Protein AF-A0A920NDI8-F1 (afdb_monomer_lite)

Radius of gyration: 25.04 Å; chains: 1; bounding box: 62×47×68 Å

Foldseek 3Di:
DWAADLVRDTDQKWWFKQAWDAFDDDFWDKAFDDDHRDGDDPVDDSDGIDIGGDDPDPQVVVRLVVLLVRLLVTAIEGIHDCSLLVNLLSPDPCNNVVVDDPCRCVVCSNVSNVRSQPDPRVHNPCPPDDDDDDDDDDDDDDDPVDPCSVVVVVVVVVVPDDDDDDDDDPDDQDDPPPDGDDDDPDDDDDPDDPDDVPDDDDPPDDDDD

pLDDT: mean 70.07, std 23.18, range [29.72, 97.75]

Sequence (209 aa):
MESLATDGTIKPSFGTISAYEPPNGPGVRTDGFGYAGYKINTSFDSLLAKVITHSPSNEFGDAIRKALRALSEFRLEGLSVNIGLLQAILNHSDFAEGRIHTRWLDENLPALADQGNNEPALNAGAIAQKVSPDSGFAGARVDTNDPMALFNYDAEVKATHDTSTDPGSTALNQGPDGTTALVGPIQGTIVSIDVKDGEEVAKNHQSPS

Structure (mmCIF, N/CA/C/O backbone):
data_AF-A0A920NDI8-F1
#
_entry.id   AF-A0A920NDI8-F1
#
loop_
_atom_site.group_PDB
_atom_site.id
_atom_site.type_symbol
_atom_site.label_atom_id
_atom_site.label_alt_id
_atom_site.label_comp_id
_atom_site.label_asym_id
_atom_site.label_entity_id
_atom_site.label_seq_id
_atom_site.pdbx_PDB_ins_code
_atom_site.Cartn_x
_atom_site.Cartn_y
_atom_site.Cartn_z
_atom_site.occupancy
_atom_site.B_iso_or_equiv
_atom_site.auth_seq_id
_atom_site.auth_comp_id
_atom_site.auth_asym_id
_atom_site.auth_atom_id
_atom_site.pdbx_PDB_model_num
ATOM 1 N N . MET A 1 1 ? -8.148 3.843 8.887 1.00 67.50 1 MET A N 1
ATOM 2 C CA . MET A 1 1 ? -7.609 3.331 7.605 1.00 67.50 1 MET A CA 1
ATOM 3 C C . MET A 1 1 ? -8.761 2.766 6.792 1.00 67.50 1 MET A C 1
ATOM 5 O O . MET A 1 1 ? -9.884 2.922 7.241 1.00 67.50 1 MET A O 1
ATOM 9 N N . GLU A 1 2 ? -8.543 2.146 5.638 1.00 69.19 2 GLU A N 1
ATOM 10 C CA . GLU A 1 2 ? -9.618 1.557 4.831 1.00 69.19 2 GLU A CA 1
ATOM 11 C C . GLU A 1 2 ? -9.511 0.035 4.777 1.00 69.19 2 GLU A C 1
ATOM 13 O O . GLU A 1 2 ? -8.439 -0.526 4.547 1.00 69.19 2 GLU A O 1
ATOM 18 N N . SER A 1 3 ? -10.649 -0.614 5.006 1.00 64.00 3 SER A N 1
ATOM 19 C CA . SER A 1 3 ? -10.859 -2.056 4.917 1.00 64.00 3 SER A CA 1
ATOM 20 C C . SER A 1 3 ? -11.934 -2.334 3.876 1.00 64.00 3 SER A C 1
ATOM 22 O O . SER A 1 3 ? -12.857 -1.533 3.733 1.00 64.00 3 SER A O 1
ATOM 24 N N . LEU A 1 4 ? -11.842 -3.455 3.166 1.00 67.88 4 LEU A N 1
ATOM 25 C CA . LEU A 1 4 ? -12.846 -3.846 2.186 1.00 67.88 4 LEU A CA 1
ATOM 26 C C . LEU A 1 4 ? -13.719 -4.975 2.746 1.00 67.88 4 LEU A C 1
ATOM 28 O O . LEU A 1 4 ? -13.225 -6.041 3.108 1.00 67.88 4 LEU A O 1
ATOM 32 N N . ALA A 1 5 ? -15.024 -4.725 2.830 1.00 62.75 5 ALA A N 1
ATOM 33 C CA . ALA A 1 5 ? -16.004 -5.733 3.208 1.00 62.75 5 ALA A CA 1
ATOM 34 C C . ALA A 1 5 ? -16.304 -6.684 2.035 1.00 62.75 5 ALA A C 1
ATOM 36 O O . ALA A 1 5 ? -16.121 -6.335 0.873 1.00 62.75 5 ALA A O 1
ATOM 37 N N . THR A 1 6 ? -16.820 -7.879 2.334 1.00 57.38 6 THR A N 1
ATOM 38 C CA . THR A 1 6 ? -17.143 -8.937 1.349 1.00 57.38 6 THR A CA 1
ATOM 39 C C . THR A 1 6 ? -18.191 -8.520 0.303 1.00 57.38 6 THR A C 1
ATOM 41 O O . THR A 1 6 ? -18.350 -9.182 -0.714 1.00 57.38 6 THR A O 1
ATOM 44 N N . ASP A 1 7 ? -18.904 -7.417 0.537 1.00 61.12 7 ASP A N 1
ATOM 45 C CA . ASP A 1 7 ? -19.847 -6.789 -0.398 1.00 61.12 7 ASP A CA 1
ATOM 46 C C . ASP A 1 7 ? -19.184 -5.759 -1.347 1.00 61.12 7 ASP A C 1
ATOM 48 O O . ASP A 1 7 ? -19.871 -5.128 -2.148 1.00 61.12 7 ASP A O 1
ATOM 52 N N . GLY A 1 8 ? -17.860 -5.576 -1.265 1.00 59.28 8 GLY A N 1
ATOM 53 C CA . GLY A 1 8 ? -17.097 -4.563 -2.003 1.00 59.28 8 GLY A CA 1
ATOM 54 C C . GLY A 1 8 ? -17.057 -3.182 -1.333 1.00 59.28 8 GLY A C 1
ATOM 55 O O . GLY A 1 8 ? -16.362 -2.290 -1.818 1.00 59.28 8 GLY A O 1
ATOM 56 N N . THR A 1 9 ? -17.756 -2.972 -0.214 1.00 70.94 9 THR A N 1
ATOM 57 C CA . THR A 1 9 ? -17.798 -1.666 0.461 1.00 70.94 9 THR A CA 1
ATOM 58 C C . THR A 1 9 ? -16.480 -1.366 1.166 1.00 70.94 9 THR A C 1
ATOM 60 O O . THR A 1 9 ? -16.048 -2.113 2.048 1.00 70.94 9 THR A O 1
ATOM 63 N N . ILE A 1 10 ? -15.885 -0.217 0.852 1.00 68.62 10 ILE A N 1
ATOM 64 C CA . ILE A 1 10 ? -14.737 0.326 1.581 1.00 68.62 10 ILE A CA 1
ATOM 65 C C . ILE A 1 10 ? -15.232 0.980 2.882 1.00 68.62 10 ILE A C 1
ATOM 67 O O . ILE A 1 10 ? -16.113 1.840 2.856 1.00 68.62 10 ILE A O 1
ATOM 71 N N . LYS A 1 11 ? -14.684 0.570 4.032 1.00 66.69 11 LYS A N 1
ATOM 72 C CA . LYS A 1 11 ? -15.095 1.024 5.373 1.00 66.69 11 LYS A CA 1
ATOM 73 C C . LYS A 1 11 ? -13.907 1.575 6.172 1.00 66.69 11 LYS A C 1
ATOM 75 O 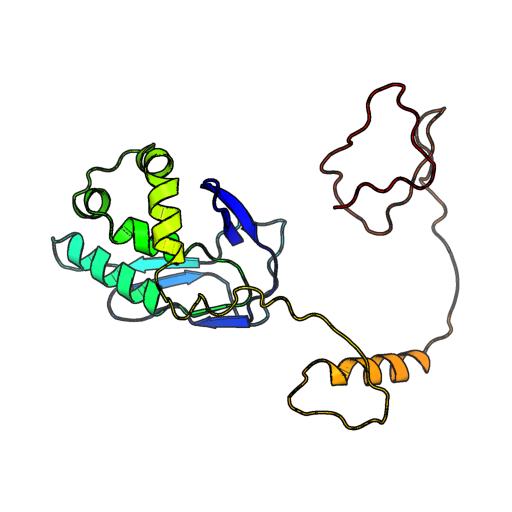O . LYS A 1 11 ? -12.839 0.954 6.165 1.00 66.69 11 LYS A O 1
ATOM 80 N N . PRO A 1 12 ? -14.075 2.692 6.909 1.00 62.91 12 PRO A N 1
ATOM 81 C CA . PRO A 1 12 ? -13.033 3.207 7.783 1.00 62.91 12 PRO A CA 1
ATOM 82 C C . PRO A 1 12 ? -12.788 2.268 8.976 1.00 62.91 12 PRO A C 1
ATOM 84 O O . PRO A 1 12 ? -13.675 2.029 9.792 1.00 62.91 12 PRO A O 1
ATOM 87 N N . SER A 1 13 ? -11.566 1.746 9.089 1.00 66.00 13 SER A N 1
ATOM 88 C CA . SER A 1 13 ? -11.075 0.969 10.229 1.00 66.00 13 SER A CA 1
ATOM 89 C C . SER A 1 13 ? -10.443 1.873 11.295 1.00 66.00 13 SER A C 1
ATOM 91 O O . SER A 1 13 ? -9.664 2.786 10.989 1.00 66.00 13 SER A O 1
ATOM 93 N N . PHE A 1 14 ? -10.750 1.588 12.560 1.00 71.00 14 PHE A N 1
ATOM 94 C CA . PHE A 1 14 ? -10.217 2.275 13.739 1.00 71.00 14 PHE A CA 1
ATOM 95 C C . PHE A 1 14 ? -9.354 1.323 14.570 1.00 71.00 14 PHE A C 1
ATOM 97 O O . PHE A 1 14 ? -9.544 0.110 14.522 1.00 71.00 14 PHE A O 1
ATOM 104 N N . GLY A 1 15 ? -8.424 1.872 15.351 1.00 83.00 15 GLY A N 1
ATOM 105 C CA . GLY A 1 15 ? -7.568 1.090 16.241 1.00 83.00 15 GLY A CA 1
ATOM 106 C C . GLY A 1 15 ? -6.220 1.754 16.505 1.00 83.00 15 GLY A C 1
ATOM 107 O O . GLY A 1 15 ? -6.032 2.949 16.248 1.00 83.00 15 GLY A O 1
ATOM 108 N N . THR A 1 16 ? -5.284 0.950 16.999 1.00 88.75 16 THR A N 1
ATOM 109 C CA . THR A 1 16 ? -3.910 1.348 17.311 1.00 88.75 16 THR A CA 1
ATOM 110 C C . THR A 1 16 ? -2.960 0.444 16.544 1.00 88.75 16 THR A C 1
ATOM 112 O O . THR A 1 16 ? -3.097 -0.774 16.597 1.00 88.75 16 THR A O 1
ATOM 115 N N . ILE A 1 17 ? -1.986 1.032 15.855 1.00 92.31 17 ILE A N 1
ATOM 116 C CA . ILE A 1 17 ? -0.966 0.278 15.124 1.00 92.31 17 ILE A CA 1
ATOM 117 C C . ILE A 1 17 ? -0.103 -0.501 16.126 1.00 92.31 17 ILE A C 1
ATOM 119 O O . ILE A 1 17 ? 0.523 0.116 16.988 1.00 92.31 17 ILE A O 1
ATOM 123 N N . SER A 1 18 ? -0.041 -1.831 16.026 1.00 92.62 18 SER A N 1
ATOM 124 C CA . SER A 1 18 ? 0.817 -2.660 16.894 1.00 92.62 18 SER A CA 1
ATOM 125 C C . SER A 1 18 ? 2.221 -2.854 16.319 1.00 92.62 18 SER A C 1
ATOM 127 O O . SER A 1 18 ? 3.188 -2.885 17.076 1.00 92.62 18 SER A O 1
ATOM 129 N N . ALA A 1 19 ? 2.348 -2.904 14.990 1.00 93.25 19 ALA A N 1
ATOM 130 C CA . ALA A 1 19 ? 3.621 -2.933 14.273 1.00 93.25 19 ALA A CA 1
ATOM 131 C C . ALA A 1 19 ? 3.560 -2.039 13.027 1.00 93.25 19 ALA A C 1
ATOM 133 O O . ALA A 1 19 ? 2.542 -2.004 12.335 1.00 93.25 19 ALA A O 1
ATOM 134 N N . TYR A 1 20 ? 4.654 -1.325 12.753 1.00 94.81 20 TYR A N 1
ATOM 135 C CA . TYR A 1 20 ? 4.840 -0.498 11.560 1.00 94.81 20 TYR A CA 1
ATOM 136 C C . TYR A 1 20 ? 6.288 -0.631 11.089 1.00 94.81 20 TYR A C 1
ATOM 138 O O . TYR A 1 20 ? 7.183 0.036 11.611 1.00 94.81 20 TYR A O 1
ATOM 146 N N . GLU A 1 21 ? 6.524 -1.505 10.118 1.00 95.88 21 GLU A N 1
ATOM 147 C CA . GLU A 1 21 ? 7.847 -1.722 9.529 1.00 95.88 21 GLU A CA 1
ATOM 148 C C . GLU A 1 21 ? 7.724 -1.473 8.019 1.00 95.88 21 GLU A C 1
ATOM 150 O O . GLU A 1 21 ? 7.306 -2.360 7.270 1.00 95.88 21 GLU A O 1
ATOM 155 N N . PRO A 1 22 ? 7.986 -0.235 7.556 1.00 96.19 22 PRO A N 1
ATOM 156 C CA . PRO A 1 22 ? 7.811 0.121 6.157 1.00 96.19 22 PRO A CA 1
ATOM 157 C C . PRO A 1 22 ? 8.870 -0.570 5.284 1.00 96.19 22 PRO A C 1
ATOM 159 O O . PRO A 1 22 ? 10.013 -0.750 5.720 1.00 96.19 22 PRO A O 1
ATOM 162 N N . PRO A 1 23 ? 8.546 -0.902 4.024 1.00 96.44 23 PRO A N 1
ATOM 163 C CA . PRO A 1 23 ? 9.488 -1.539 3.124 1.00 96.44 23 PRO A CA 1
ATOM 164 C C . PRO A 1 23 ? 10.565 -0.551 2.681 1.00 96.44 23 PRO A C 1
ATOM 166 O O . PRO A 1 23 ? 10.329 0.656 2.544 1.00 96.44 23 PRO A O 1
ATOM 169 N N . ASN A 1 24 ? 11.761 -1.084 2.444 1.00 92.75 24 ASN A N 1
ATOM 170 C CA . ASN A 1 24 ? 12.971 -0.327 2.148 1.00 92.75 24 ASN A CA 1
ATOM 171 C C . ASN A 1 24 ? 13.817 -1.064 1.102 1.00 92.75 24 ASN A C 1
ATOM 173 O O . ASN A 1 24 ? 13.809 -2.289 1.037 1.00 92.75 24 ASN A O 1
ATOM 177 N N . GLY A 1 25 ? 14.599 -0.330 0.306 1.00 93.06 25 GLY A N 1
ATOM 178 C CA . GLY A 1 25 ? 15.570 -0.927 -0.614 1.00 93.06 25 GLY A CA 1
ATOM 179 C C . GLY A 1 25 ? 15.729 -0.183 -1.944 1.00 93.06 25 GLY A C 1
ATOM 180 O O . GLY A 1 25 ? 15.137 0.879 -2.147 1.00 93.06 25 GLY A O 1
ATOM 181 N N . PRO A 1 26 ? 16.542 -0.715 -2.878 1.00 95.06 26 PRO A N 1
ATOM 182 C CA . PRO A 1 26 ? 16.884 -0.033 -4.127 1.00 95.06 26 PRO A CA 1
ATOM 183 C C . PRO A 1 26 ? 15.669 0.289 -5.015 1.00 95.06 26 PRO A C 1
ATOM 185 O O . PRO A 1 26 ? 15.102 -0.576 -5.689 1.00 95.06 26 PRO A O 1
ATOM 188 N N . GLY A 1 27 ? 15.299 1.569 -5.070 1.00 95.06 27 GLY A N 1
ATOM 189 C CA . GLY A 1 27 ? 14.134 2.042 -5.824 1.00 95.06 27 GLY A CA 1
ATOM 190 C C . GLY A 1 27 ? 12.793 1.757 -5.142 1.00 95.06 27 GLY A C 1
ATOM 191 O O . GLY A 1 27 ? 11.793 1.638 -5.845 1.00 95.06 27 GLY A O 1
ATOM 192 N N . VAL A 1 28 ? 12.774 1.637 -3.812 1.00 97.75 28 VAL A N 1
ATOM 193 C CA . VAL A 1 28 ? 11.569 1.679 -2.971 1.00 97.75 28 VAL A CA 1
ATOM 194 C C . VAL A 1 28 ? 11.671 2.908 -2.066 1.00 97.75 28 VAL A C 1
ATOM 196 O O . VAL A 1 28 ? 12.719 3.148 -1.467 1.00 97.75 28 VAL A O 1
ATOM 199 N N . ARG A 1 29 ? 10.597 3.693 -1.972 1.00 97.56 29 ARG A N 1
ATOM 200 C CA . ARG A 1 29 ? 10.443 4.802 -1.023 1.00 97.56 29 ARG A CA 1
ATOM 201 C C . ARG A 1 29 ? 9.084 4.679 -0.345 1.00 97.56 29 ARG A C 1
ATOM 203 O O . ARG A 1 29 ? 8.094 4.431 -1.028 1.00 97.56 29 ARG A O 1
ATOM 210 N N . THR A 1 30 ? 9.036 4.895 0.963 1.00 97.25 30 THR A N 1
ATOM 211 C CA . THR A 1 30 ? 7.784 4.874 1.725 1.00 97.25 30 THR A CA 1
ATOM 212 C C . THR A 1 30 ? 7.578 6.221 2.407 1.00 97.25 30 THR A C 1
ATOM 214 O O . THR A 1 30 ? 8.321 6.569 3.320 1.00 97.25 30 THR A O 1
ATOM 217 N N . ASP A 1 31 ? 6.567 6.970 1.963 1.00 96.00 31 ASP A N 1
ATOM 218 C CA . ASP A 1 31 ? 6.196 8.271 2.527 1.00 96.00 31 ASP A CA 1
ATOM 219 C C . ASP A 1 31 ? 4.966 8.070 3.437 1.00 96.00 31 ASP A C 1
ATOM 221 O O . ASP A 1 31 ? 3.850 7.909 2.942 1.00 96.00 31 ASP A O 1
ATOM 225 N N . GLY A 1 32 ? 5.140 8.037 4.761 1.00 91.81 32 GLY A N 1
ATOM 226 C CA . GLY A 1 32 ? 4.053 7.770 5.717 1.00 91.81 32 GLY A CA 1
ATOM 227 C C . GLY A 1 32 ? 4.358 8.254 7.135 1.00 91.81 32 GLY A C 1
ATOM 228 O O . GLY A 1 32 ? 5.484 8.657 7.420 1.00 91.81 32 GLY A O 1
ATOM 229 N N . PHE A 1 33 ? 3.352 8.227 8.013 1.00 89.44 33 PHE A N 1
ATOM 230 C CA . PHE A 1 33 ? 3.435 8.776 9.382 1.00 89.44 33 PHE A CA 1
ATOM 231 C C . PHE A 1 33 ? 3.117 7.766 10.498 1.00 89.44 33 PHE A C 1
ATOM 233 O O . PHE A 1 33 ? 3.081 8.140 11.670 1.00 89.44 33 PHE A O 1
ATOM 240 N N . GLY A 1 34 ? 2.864 6.500 10.155 1.00 89.50 34 GLY A N 1
ATOM 241 C CA . GLY A 1 34 ? 2.584 5.459 11.141 1.00 89.50 34 GLY A CA 1
ATOM 242 C C . GLY A 1 34 ? 3.793 5.111 12.014 1.00 89.50 34 GLY A C 1
ATOM 243 O O . GLY A 1 34 ? 4.943 5.243 11.603 1.00 89.50 34 GLY A O 1
ATOM 244 N N . TYR A 1 35 ? 3.511 4.649 13.230 1.00 92.25 35 TYR A N 1
ATOM 245 C CA . TYR A 1 35 ? 4.474 4.058 14.159 1.00 92.25 35 TYR A CA 1
ATOM 246 C C . TYR A 1 35 ? 3.734 3.148 15.150 1.00 92.25 35 TYR A C 1
ATOM 248 O O . TYR A 1 35 ? 2.527 3.299 15.350 1.00 92.25 35 TYR A O 1
ATOM 256 N N . ALA A 1 36 ? 4.431 2.197 15.776 1.00 92.88 36 ALA A N 1
ATOM 257 C CA . ALA A 1 36 ? 3.827 1.330 16.790 1.00 92.88 36 ALA A CA 1
ATOM 258 C C . ALA A 1 36 ? 3.325 2.157 17.993 1.00 92.88 36 ALA A C 1
ATOM 260 O O . ALA A 1 36 ? 4.038 3.017 18.509 1.00 92.88 36 ALA A O 1
ATOM 261 N N . GLY A 1 37 ? 2.084 1.923 18.418 1.00 91.38 37 GLY A N 1
ATOM 262 C CA . GLY A 1 37 ? 1.371 2.739 19.403 1.00 91.38 37 GLY A CA 1
ATOM 263 C C . GLY A 1 37 ? 0.609 3.938 18.819 1.00 91.38 37 GLY A C 1
ATOM 264 O O . GLY A 1 37 ? -0.109 4.608 19.562 1.00 91.38 37 GLY A O 1
ATOM 265 N N . TYR A 1 38 ? 0.701 4.219 17.512 1.00 90.44 38 TYR A N 1
ATOM 266 C CA . TYR A 1 38 ? -0.091 5.285 16.891 1.00 90.44 38 TYR A CA 1
ATOM 267 C C . TYR A 1 38 ? -1.579 4.915 16.854 1.00 90.44 38 TYR A C 1
ATOM 269 O O . TYR A 1 38 ? -1.979 3.935 16.219 1.00 90.44 38 TYR A O 1
ATOM 277 N N . LYS A 1 39 ? -2.409 5.722 17.521 1.00 89.31 39 LYS A N 1
ATOM 278 C CA . LYS A 1 39 ? -3.869 5.597 17.510 1.00 89.31 39 LYS A CA 1
ATOM 279 C C . LYS A 1 39 ? -4.447 6.386 16.336 1.00 89.31 39 LYS A C 1
ATOM 281 O O . LYS A 1 39 ? -4.278 7.603 16.270 1.00 89.31 39 LYS A O 1
ATOM 286 N N . ILE A 1 40 ? -5.158 5.702 15.441 1.00 84.94 40 ILE A N 1
ATOM 287 C CA . ILE A 1 40 ? -5.821 6.333 14.293 1.00 84.94 40 ILE A CA 1
ATOM 288 C C . ILE A 1 40 ? -6.907 7.293 14.796 1.00 84.94 40 ILE A C 1
ATOM 290 O O . ILE A 1 40 ? -7.768 6.909 15.589 1.00 84.94 40 ILE A O 1
ATOM 294 N N . ASN A 1 41 ? -6.877 8.535 14.314 1.00 80.38 41 ASN A N 1
ATOM 295 C CA . ASN A 1 41 ? -7.889 9.550 14.592 1.00 80.38 41 ASN A CA 1
ATOM 296 C C . ASN A 1 41 ? -8.901 9.607 13.433 1.00 80.38 41 ASN A C 1
ATOM 298 O O . ASN A 1 41 ? -8.515 9.627 12.268 1.00 80.38 41 ASN A O 1
ATOM 302 N N . THR A 1 42 ? -10.191 9.635 13.765 1.00 76.88 42 THR A N 1
ATOM 303 C CA . THR A 1 42 ? -11.317 9.611 12.819 1.00 76.88 42 THR A CA 1
ATOM 304 C C . THR A 1 42 ? -11.530 10.929 12.071 1.00 76.88 42 THR A C 1
ATOM 306 O O . THR A 1 42 ? -12.278 10.958 11.101 1.00 76.88 42 THR A O 1
ATOM 309 N N . SER A 1 43 ? -10.909 12.022 12.525 1.00 80.12 43 SER A N 1
ATOM 310 C CA . SER A 1 43 ? -11.036 13.363 11.934 1.00 80.12 43 SER A CA 1
ATOM 311 C C . SER A 1 43 ? -10.106 13.619 10.741 1.00 80.12 43 SER A C 1
ATOM 313 O O . SER A 1 43 ? -10.115 14.723 10.198 1.00 80.12 43 SER A O 1
ATOM 315 N N . PHE A 1 44 ? -9.276 12.645 10.359 1.00 79.94 44 PHE A N 1
ATOM 316 C CA . PHE A 1 44 ? -8.315 12.757 9.261 1.00 79.94 44 PHE A CA 1
ATOM 317 C C . PHE A 1 44 ? -8.553 11.683 8.194 1.00 79.94 44 PHE A C 1
ATOM 319 O O . PHE A 1 44 ? -9.299 10.729 8.402 1.00 79.94 44 PHE A O 1
ATOM 326 N N . ASP A 1 45 ? -7.893 11.866 7.050 1.00 80.75 45 ASP A N 1
ATOM 327 C CA . ASP A 1 45 ? -7.871 10.919 5.937 1.00 80.75 45 ASP A CA 1
ATOM 328 C C . ASP A 1 45 ? -7.420 9.513 6.385 1.00 80.75 45 ASP A C 1
ATOM 330 O O . ASP A 1 45 ? -6.627 9.344 7.318 1.00 80.75 45 ASP A O 1
ATOM 334 N N . SER A 1 46 ? -7.938 8.490 5.710 1.00 84.44 46 SER A N 1
ATOM 335 C CA . SER A 1 46 ? -7.684 7.078 5.994 1.00 84.44 46 SER A CA 1
ATOM 336 C C . SER A 1 46 ? -6.268 6.632 5.600 1.00 84.44 46 SER A C 1
ATOM 338 O O . SER A 1 46 ? -5.786 5.606 6.102 1.00 84.44 46 SER A O 1
ATOM 340 N N . LEU A 1 47 ? -5.614 7.399 4.720 1.00 90.25 47 LEU A N 1
ATOM 341 C CA . LEU A 1 47 ? -4.295 7.151 4.150 1.00 90.25 47 LEU A CA 1
ATOM 342 C C . LEU A 1 47 ? -3.175 7.206 5.201 1.00 90.25 47 LEU A C 1
ATOM 344 O O . LEU A 1 47 ? -2.828 8.271 5.700 1.00 90.25 47 LEU A O 1
ATOM 348 N N . LEU A 1 48 ? -2.536 6.063 5.467 1.00 90.88 48 LEU A N 1
ATOM 349 C CA . LEU A 1 48 ? -1.431 5.957 6.431 1.00 90.88 48 LEU A CA 1
ATOM 350 C C . LEU A 1 48 ? -0.034 6.169 5.812 1.00 90.88 48 LEU A C 1
ATOM 352 O O . LEU A 1 48 ? 0.855 6.758 6.435 1.00 90.88 48 LEU A O 1
ATOM 356 N N . ALA A 1 49 ? 0.181 5.634 4.608 1.00 94.06 49 ALA A N 1
ATOM 357 C CA . ALA A 1 49 ? 1.477 5.613 3.936 1.00 94.06 49 ALA A CA 1
ATOM 358 C C . ALA A 1 49 ? 1.327 5.461 2.416 1.00 94.06 49 ALA A C 1
ATOM 360 O O . ALA A 1 49 ? 0.370 4.862 1.928 1.00 94.06 49 ALA A O 1
ATOM 361 N N . LYS A 1 50 ? 2.314 5.962 1.670 1.00 96.69 50 LYS A N 1
ATOM 362 C CA . LYS A 1 50 ? 2.469 5.786 0.223 1.00 96.69 50 LYS A CA 1
ATOM 363 C C . LYS A 1 50 ? 3.727 4.962 -0.036 1.00 96.69 50 LYS A C 1
ATOM 365 O O . LYS A 1 50 ? 4.831 5.459 0.182 1.00 96.69 50 LYS A O 1
ATOM 370 N N . VAL A 1 51 ? 3.572 3.728 -0.514 1.00 97.44 51 VAL A N 1
ATOM 371 C CA . VAL A 1 51 ? 4.695 2.909 -0.998 1.00 97.44 51 VAL A CA 1
ATOM 372 C C . VAL A 1 51 ? 4.894 3.203 -2.481 1.00 97.44 51 VAL A C 1
ATOM 374 O O . VAL A 1 51 ? 3.993 3.006 -3.293 1.00 97.44 51 VAL A O 1
ATOM 377 N N . ILE A 1 52 ? 6.069 3.713 -2.832 1.00 97.56 52 ILE A N 1
ATOM 378 C CA . ILE A 1 52 ? 6.401 4.211 -4.166 1.00 97.56 52 ILE A CA 1
ATOM 379 C C . ILE A 1 52 ? 7.608 3.428 -4.663 1.00 97.56 52 ILE A C 1
ATOM 381 O O . ILE A 1 52 ? 8.654 3.400 -4.013 1.00 97.56 52 ILE A O 1
ATOM 385 N N . THR A 1 53 ? 7.478 2.795 -5.827 1.00 97.56 53 THR A N 1
ATOM 386 C CA . THR A 1 53 ? 8.563 2.010 -6.422 1.00 97.56 53 THR A CA 1
ATOM 387 C C . THR A 1 53 ? 8.965 2.542 -7.790 1.00 97.56 53 THR A C 1
ATOM 389 O O . THR A 1 53 ? 8.184 3.172 -8.499 1.00 97.56 53 THR A O 1
ATOM 392 N N . HIS A 1 54 ? 10.230 2.322 -8.137 1.00 96.62 54 HIS A N 1
ATOM 393 C CA . HIS A 1 54 ? 10.848 2.765 -9.378 1.00 96.62 54 HIS A CA 1
ATOM 394 C C . HIS A 1 54 ? 11.766 1.666 -9.920 1.00 96.62 54 HIS A C 1
ATOM 396 O O . HIS A 1 54 ? 12.576 1.087 -9.182 1.00 96.62 54 HIS A O 1
ATOM 402 N N . SER A 1 55 ? 11.676 1.414 -11.224 1.00 95.81 55 SER A N 1
ATOM 403 C CA . SER A 1 55 ? 12.640 0.622 -11.983 1.00 95.81 55 SER A CA 1
ATOM 404 C C . SER A 1 55 ? 13.294 1.509 -13.048 1.00 95.81 55 SER A C 1
ATOM 406 O O . SER A 1 55 ? 12.570 2.262 -13.692 1.00 95.81 55 SER A O 1
ATOM 408 N N . PRO A 1 56 ? 14.620 1.416 -13.271 1.00 95.00 56 PRO A N 1
ATOM 409 C CA . PRO A 1 56 ? 15.279 2.052 -14.415 1.00 95.00 56 PRO A CA 1
ATOM 410 C C . PRO A 1 56 ? 15.029 1.300 -15.738 1.00 95.00 56 PRO A C 1
ATOM 412 O O . PRO A 1 56 ? 15.515 1.722 -16.783 1.00 95.00 56 PRO A O 1
ATOM 415 N N . SER A 1 57 ? 14.335 0.159 -15.687 1.00 95.00 57 SER A N 1
ATOM 416 C CA . SER A 1 57 ? 13.902 -0.605 -16.857 1.00 95.00 57 SER A CA 1
ATOM 417 C C . SER A 1 57 ? 12.722 0.071 -17.552 1.00 95.00 57 SER A C 1
ATOM 419 O O . SER A 1 57 ? 11.871 0.673 -16.899 1.00 95.00 57 SER A O 1
ATOM 421 N N . ASN A 1 58 ? 12.631 -0.103 -18.871 1.00 92.81 58 ASN A N 1
ATOM 422 C CA . ASN A 1 58 ? 11.465 0.312 -19.653 1.00 92.81 58 ASN A CA 1
ATOM 423 C C . ASN A 1 58 ? 10.273 -0.659 -19.494 1.00 92.81 58 ASN A C 1
ATOM 425 O O . ASN A 1 58 ? 9.183 -0.374 -19.987 1.00 92.81 58 ASN A O 1
ATOM 429 N N . GLU A 1 59 ? 10.458 -1.803 -18.825 1.00 94.00 59 GLU A N 1
ATOM 430 C CA . GLU A 1 59 ? 9.390 -2.769 -18.563 1.00 94.00 59 GLU A CA 1
ATOM 431 C C . GLU A 1 59 ? 8.587 -2.394 -17.308 1.00 94.00 59 GLU A C 1
ATOM 433 O O . GLU A 1 59 ? 9.078 -2.480 -16.179 1.00 94.00 59 GLU A O 1
ATOM 438 N N . PHE A 1 60 ? 7.306 -2.058 -17.485 1.00 94.38 60 PHE A N 1
ATOM 439 C CA . PHE A 1 60 ? 6.396 -1.758 -16.369 1.00 94.38 60 PHE A CA 1
ATOM 440 C C . PHE A 1 60 ? 6.283 -2.925 -15.366 1.00 94.38 60 PHE A C 1
ATOM 442 O O . PHE A 1 60 ? 6.208 -2.711 -14.154 1.00 94.38 60 PHE A O 1
ATOM 449 N N . GLY A 1 61 ? 6.399 -4.166 -15.855 1.00 95.62 61 GLY A N 1
ATOM 450 C CA . GLY A 1 61 ? 6.431 -5.379 -15.036 1.00 95.62 61 GLY A CA 1
ATOM 451 C C . GLY A 1 61 ? 7.568 -5.433 -14.003 1.00 95.62 61 GLY A C 1
ATOM 452 O O . GLY A 1 61 ? 7.396 -6.065 -12.961 1.00 95.62 61 GLY A O 1
ATOM 453 N N . ASP A 1 62 ? 8.702 -4.751 -14.218 1.00 96.00 62 ASP A N 1
ATOM 454 C CA . ASP A 1 62 ? 9.760 -4.654 -13.197 1.00 96.00 62 ASP A CA 1
ATOM 455 C C . ASP A 1 62 ? 9.341 -3.757 -12.022 1.00 96.00 62 ASP A C 1
ATOM 457 O O . ASP A 1 62 ? 9.659 -4.056 -10.866 1.00 96.00 62 ASP A O 1
ATOM 461 N N . ALA A 1 63 ? 8.615 -2.666 -12.296 1.00 96.31 63 ALA A N 1
ATOM 462 C CA . ALA A 1 63 ? 8.061 -1.806 -11.254 1.00 96.31 63 ALA A CA 1
ATOM 463 C C . ALA A 1 63 ? 6.956 -2.537 -10.474 1.00 96.31 63 ALA A C 1
ATOM 465 O O . ALA A 1 63 ? 6.976 -2.520 -9.246 1.00 96.31 63 ALA A O 1
ATOM 466 N N . ILE A 1 64 ? 6.074 -3.273 -11.162 1.00 96.88 64 ILE A N 1
ATOM 467 C CA . ILE A 1 64 ? 5.052 -4.124 -10.526 1.00 96.88 64 ILE A CA 1
ATOM 468 C C . ILE A 1 64 ? 5.689 -5.180 -9.620 1.00 96.88 64 ILE A C 1
ATOM 470 O O . ILE A 1 64 ? 5.340 -5.260 -8.443 1.00 96.88 64 ILE A O 1
ATOM 474 N N . ARG A 1 65 ? 6.668 -5.953 -10.116 1.00 96.12 65 ARG A N 1
ATOM 475 C CA . ARG A 1 65 ? 7.371 -6.967 -9.305 1.00 96.12 65 ARG A CA 1
ATOM 476 C C . ARG A 1 65 ? 8.036 -6.353 -8.069 1.00 96.12 65 ARG A C 1
ATOM 478 O O . ARG A 1 65 ? 8.025 -6.961 -6.999 1.00 96.12 65 ARG A O 1
ATOM 485 N N . LYS A 1 66 ? 8.575 -5.133 -8.186 1.00 97.06 66 LYS A N 1
ATOM 486 C CA . LYS A 1 66 ? 9.138 -4.391 -7.049 1.00 97.06 66 LYS A CA 1
ATOM 487 C C . LYS A 1 66 ? 8.065 -3.906 -6.069 1.00 97.06 66 LYS A C 1
ATOM 489 O O . LYS A 1 66 ? 8.288 -3.994 -4.865 1.00 97.06 66 LYS A O 1
ATOM 494 N N . ALA A 1 67 ? 6.917 -3.436 -6.557 1.00 97.38 67 ALA A N 1
ATOM 495 C CA . ALA A 1 67 ? 5.779 -3.031 -5.733 1.00 97.38 67 ALA A CA 1
ATOM 496 C C . ALA A 1 67 ? 5.188 -4.215 -4.954 1.00 97.38 67 ALA A C 1
ATOM 498 O O . ALA A 1 67 ? 5.031 -4.113 -3.741 1.00 97.38 67 ALA A O 1
ATOM 499 N N . LEU A 1 68 ? 4.954 -5.354 -5.615 1.00 96.56 68 LEU A N 1
ATOM 500 C CA . LEU A 1 68 ? 4.490 -6.593 -4.981 1.00 96.56 68 LEU A CA 1
ATOM 501 C C . LEU A 1 68 ? 5.432 -7.040 -3.857 1.00 96.56 68 LEU A C 1
ATOM 503 O O . LEU A 1 68 ? 4.977 -7.309 -2.745 1.00 96.56 68 LEU A O 1
ATOM 507 N N . ARG A 1 69 ? 6.748 -7.036 -4.120 1.00 96.69 69 ARG A N 1
ATOM 508 C CA . ARG A 1 69 ? 7.765 -7.330 -3.105 1.00 96.69 69 ARG A CA 1
ATOM 509 C C . ARG A 1 69 ? 7.706 -6.342 -1.936 1.00 96.69 69 ARG A C 1
ATOM 511 O O . ARG A 1 69 ? 7.617 -6.778 -0.794 1.00 96.69 69 ARG A O 1
ATOM 518 N N . ALA A 1 70 ? 7.715 -5.038 -2.207 1.00 97.25 70 ALA A N 1
ATOM 519 C CA . ALA A 1 70 ? 7.664 -4.019 -1.160 1.00 97.25 70 ALA A CA 1
ATOM 520 C C . ALA A 1 70 ? 6.392 -4.142 -0.298 1.00 97.25 70 ALA A C 1
ATOM 522 O O . ALA A 1 70 ? 6.467 -4.045 0.919 1.00 97.25 70 ALA A O 1
ATOM 523 N N . LEU A 1 71 ? 5.234 -4.428 -0.897 1.00 96.31 71 LEU A N 1
ATOM 524 C CA . LEU A 1 71 ? 3.995 -4.671 -0.152 1.00 96.31 71 LEU A CA 1
ATOM 525 C C . LEU A 1 71 ? 4.041 -5.967 0.675 1.00 96.31 71 LEU A C 1
ATOM 527 O O . LEU A 1 71 ? 3.499 -5.986 1.775 1.00 96.31 71 LEU A O 1
ATOM 531 N N . SER A 1 72 ? 4.723 -7.017 0.200 1.00 94.56 72 SER A N 1
ATOM 532 C CA . SER A 1 72 ? 4.926 -8.254 0.978 1.00 94.56 72 SER A CA 1
ATOM 533 C C . SER A 1 72 ? 5.895 -8.090 2.158 1.00 94.56 72 SER A C 1
ATOM 535 O O . SER A 1 72 ? 5.785 -8.814 3.143 1.00 94.56 72 SER A O 1
ATOM 537 N N . GLU A 1 73 ? 6.822 -7.131 2.068 1.00 94.94 73 GLU A N 1
ATOM 538 C CA . GLU A 1 73 ? 7.777 -6.772 3.127 1.00 94.94 73 GLU A CA 1
ATOM 539 C C . GLU A 1 73 ? 7.209 -5.727 4.110 1.00 94.94 73 GLU A C 1
ATOM 541 O O . GLU A 1 73 ? 7.777 -5.536 5.183 1.00 94.94 73 GLU A O 1
ATOM 546 N N . PHE A 1 74 ? 6.100 -5.049 3.780 1.00 95.81 74 PHE A N 1
ATOM 547 C CA . PHE A 1 74 ? 5.468 -4.071 4.668 1.00 95.81 74 PHE A CA 1
ATOM 548 C C . PHE A 1 74 ? 4.699 -4.791 5.780 1.00 95.81 74 PHE A C 1
ATOM 550 O O . PHE A 1 74 ? 3.577 -5.255 5.564 1.00 95.81 74 PHE A O 1
ATOM 557 N N . ARG A 1 75 ? 5.279 -4.839 6.983 1.00 93.75 75 ARG A N 1
ATOM 558 C CA . ARG A 1 75 ? 4.583 -5.317 8.181 1.00 93.75 75 ARG A CA 1
ATOM 559 C C . ARG A 1 75 ? 3.751 -4.187 8.786 1.00 93.75 75 ARG A C 1
ATOM 561 O O . ARG A 1 75 ? 4.297 -3.172 9.233 1.00 93.75 75 ARG A O 1
ATOM 568 N N . LEU A 1 76 ? 2.434 -4.367 8.803 1.00 91.19 76 LEU A N 1
ATOM 569 C CA . LEU A 1 76 ? 1.480 -3.399 9.337 1.00 91.19 76 LEU A CA 1
ATOM 570 C C . LEU A 1 76 ? 0.354 -4.126 10.076 1.00 91.19 76 LEU A C 1
ATOM 572 O O . LEU A 1 76 ? -0.485 -4.778 9.460 1.00 91.19 76 LEU A O 1
ATOM 576 N N . GLU A 1 77 ? 0.337 -3.998 11.401 1.00 91.06 77 GLU A N 1
ATOM 577 C CA . GLU A 1 77 ? -0.540 -4.773 12.289 1.00 91.06 77 GLU A CA 1
ATOM 578 C C . GLU A 1 77 ? -1.383 -3.876 13.215 1.00 91.06 77 GLU A C 1
ATOM 580 O O . GLU A 1 77 ? -1.086 -2.694 13.413 1.00 91.06 77 GLU A O 1
ATOM 585 N N . GLY A 1 78 ? -2.433 -4.447 13.816 1.00 87.25 78 GLY A N 1
ATOM 586 C CA . GLY A 1 78 ? -3.330 -3.758 14.759 1.00 87.25 78 GLY A CA 1
ATOM 587 C C . GLY A 1 78 ? -4.468 -2.969 14.097 1.00 87.25 78 GLY A C 1
ATOM 588 O O . GLY A 1 78 ? -5.296 -2.371 14.782 1.00 87.25 78 GLY A O 1
ATOM 589 N N . LEU A 1 79 ? -4.537 -2.988 12.763 1.00 86.81 79 LEU A N 1
ATOM 590 C CA . LEU A 1 79 ? -5.578 -2.366 11.947 1.00 86.81 79 LEU A CA 1
ATOM 591 C C . LEU A 1 79 ? -5.933 -3.280 10.771 1.00 86.81 79 LEU A C 1
ATOM 593 O O . LEU A 1 79 ? -5.088 -4.026 10.289 1.00 86.81 79 LEU A O 1
ATOM 597 N N . SER A 1 80 ? -7.157 -3.163 10.254 1.00 85.88 80 SER A N 1
ATOM 598 C CA . SER A 1 80 ? -7.483 -3.726 8.940 1.00 85.88 80 SER A CA 1
ATOM 599 C C . SER A 1 80 ? -6.959 -2.803 7.835 1.00 85.88 80 SER A C 1
ATOM 601 O O . SER A 1 80 ? -7.160 -1.583 7.910 1.00 85.88 80 SER A O 1
ATOM 603 N N . VAL A 1 81 ? -6.274 -3.405 6.857 1.00 88.00 81 VAL A N 1
ATOM 604 C CA . VAL A 1 81 ? -5.475 -2.760 5.802 1.00 88.00 81 VAL A CA 1
ATOM 605 C C . VAL A 1 81 ? -5.905 -3.233 4.414 1.00 88.00 81 VAL A C 1
ATOM 607 O O . VAL A 1 81 ? -6.361 -4.362 4.256 1.00 88.00 81 VAL A O 1
ATOM 610 N N . ASN A 1 82 ? -5.665 -2.420 3.385 1.00 91.94 82 ASN A N 1
ATOM 611 C CA . ASN A 1 82 ? -5.944 -2.767 1.986 1.00 91.94 82 ASN A CA 1
ATOM 612 C C . ASN A 1 82 ? -4.740 -3.374 1.226 1.00 91.94 82 ASN A C 1
ATOM 614 O O . ASN A 1 82 ? -4.799 -3.506 0.006 1.00 91.94 82 ASN A O 1
ATOM 618 N N . ILE A 1 83 ? -3.657 -3.772 1.914 1.00 93.50 83 ILE A N 1
ATOM 619 C CA . ILE A 1 83 ? -2.428 -4.298 1.280 1.00 93.50 83 ILE A CA 1
ATOM 620 C C . ILE A 1 83 ? -2.720 -5.502 0.366 1.00 93.50 83 ILE A C 1
ATOM 622 O O . ILE A 1 83 ? -2.251 -5.515 -0.770 1.00 93.50 83 ILE A O 1
ATOM 626 N N . GLY A 1 84 ? -3.541 -6.462 0.811 1.00 92.00 84 GLY A N 1
ATOM 627 C CA . GLY A 1 84 ? -3.913 -7.629 -0.000 1.00 92.00 84 GLY A CA 1
ATOM 628 C C . GLY A 1 84 ? -4.683 -7.259 -1.275 1.00 92.00 84 GLY A C 1
ATOM 629 O O . GLY A 1 84 ? -4.399 -7.788 -2.346 1.00 92.00 84 GLY A O 1
ATOM 630 N N . LEU A 1 85 ? -5.584 -6.271 -1.201 1.00 93.81 85 LEU A N 1
ATOM 631 C CA . LEU A 1 85 ? -6.285 -5.731 -2.374 1.00 93.81 85 LEU A CA 1
ATOM 632 C C . LEU A 1 85 ? -5.305 -5.068 -3.358 1.00 93.81 85 LEU A C 1
ATOM 634 O O . LEU A 1 85 ? -5.397 -5.289 -4.564 1.00 93.81 85 LEU A O 1
ATOM 638 N N . LEU A 1 86 ? -4.341 -4.289 -2.856 1.00 95.56 86 LEU A N 1
ATOM 639 C CA . LEU A 1 86 ? -3.303 -3.671 -3.690 1.00 95.56 86 LEU A CA 1
ATOM 640 C C . LEU A 1 86 ? -2.419 -4.727 -4.372 1.00 95.56 86 LEU A C 1
ATOM 642 O O . LEU A 1 86 ? -2.071 -4.565 -5.541 1.00 95.56 86 LEU A O 1
ATOM 646 N N . GLN A 1 87 ? -2.090 -5.822 -3.679 1.00 95.44 87 GLN A N 1
ATOM 647 C CA . GLN A 1 87 ? -1.362 -6.952 -4.262 1.00 95.44 87 GLN A CA 1
ATOM 648 C C . GLN A 1 87 ? -2.186 -7.665 -5.347 1.00 95.44 87 GLN A C 1
ATOM 650 O O . GLN A 1 87 ? -1.652 -7.918 -6.426 1.00 95.44 87 GLN A O 1
ATOM 655 N N . ALA A 1 88 ? -3.482 -7.907 -5.118 1.00 94.94 88 ALA A N 1
ATOM 656 C CA . ALA A 1 88 ? -4.380 -8.488 -6.119 1.00 94.94 88 ALA A CA 1
ATOM 657 C C . ALA A 1 88 ? -4.491 -7.609 -7.381 1.00 94.94 88 ALA A C 1
ATOM 659 O O . ALA A 1 88 ? -4.360 -8.115 -8.495 1.00 94.94 88 ALA A O 1
ATOM 660 N N . ILE A 1 89 ? -4.641 -6.285 -7.222 1.00 95.75 89 ILE A N 1
ATOM 661 C CA . ILE A 1 89 ? -4.658 -5.324 -8.341 1.00 95.75 89 ILE A CA 1
ATOM 662 C C . ILE A 1 89 ? -3.344 -5.378 -9.131 1.00 95.75 89 ILE A C 1
ATOM 664 O O . ILE A 1 89 ? -3.370 -5.501 -10.353 1.00 95.75 89 ILE A O 1
ATOM 668 N N . LEU A 1 90 ? -2.196 -5.318 -8.448 1.00 95.81 90 LEU A N 1
ATOM 669 C CA . LEU A 1 90 ? -0.873 -5.347 -9.086 1.00 95.81 90 LEU A CA 1
ATOM 670 C C . LEU A 1 90 ? -0.586 -6.661 -9.826 1.00 95.81 90 LEU A C 1
ATOM 672 O O . LEU A 1 90 ? 0.163 -6.653 -10.801 1.00 95.81 90 LEU A O 1
ATOM 676 N N . ASN A 1 91 ? -1.157 -7.776 -9.367 1.00 95.12 91 ASN A N 1
ATOM 677 C CA . ASN A 1 91 ? -0.993 -9.094 -9.980 1.00 95.12 91 ASN A CA 1
ATOM 678 C C . ASN A 1 91 ? -1.996 -9.359 -11.126 1.00 95.12 91 ASN A C 1
ATOM 680 O O . ASN A 1 91 ? -1.884 -10.370 -11.819 1.00 95.12 91 ASN A O 1
ATOM 684 N N . HIS A 1 92 ? -2.972 -8.470 -11.346 1.00 96.00 92 HIS A N 1
ATOM 685 C CA . HIS A 1 92 ? -3.971 -8.631 -12.399 1.00 96.00 92 HIS A CA 1
ATOM 686 C C . HIS A 1 92 ? -3.389 -8.326 -13.790 1.00 96.00 92 HIS A C 1
ATOM 688 O O . HIS A 1 92 ? -2.711 -7.315 -13.991 1.00 96.00 92 HIS A O 1
ATOM 694 N N . SER A 1 93 ? -3.710 -9.161 -14.783 1.00 95.19 93 SER A N 1
ATOM 695 C CA . SER A 1 93 ? -3.198 -9.041 -16.158 1.00 95.19 93 SER A CA 1
ATOM 696 C C . SER A 1 93 ? -3.518 -7.684 -16.792 1.00 95.19 93 SER A C 1
ATOM 698 O O . SER A 1 93 ? -2.616 -7.002 -17.268 1.00 95.19 93 SER A O 1
ATOM 700 N N . ASP A 1 94 ? -4.773 -7.230 -16.716 1.00 96.06 94 ASP A N 1
ATOM 701 C CA . ASP A 1 94 ? -5.166 -5.906 -17.224 1.00 96.06 94 ASP A CA 1
ATOM 702 C C . ASP A 1 94 ? -4.378 -4.750 -16.600 1.00 96.06 94 ASP A C 1
ATOM 704 O O . ASP A 1 94 ? -4.063 -3.793 -17.306 1.00 96.06 94 ASP A O 1
ATOM 708 N N . PHE A 1 95 ? -4.011 -4.831 -15.316 1.00 95.69 95 PHE A N 1
ATOM 709 C CA . PHE A 1 95 ? -3.158 -3.819 -14.696 1.00 95.69 95 PHE A CA 1
ATOM 710 C C . PHE A 1 95 ? -1.736 -3.893 -15.265 1.00 95.69 95 PHE A C 1
ATOM 712 O O . PHE A 1 95 ? -1.195 -2.878 -15.705 1.00 95.69 95 PHE A O 1
ATOM 719 N N . ALA A 1 96 ? -1.155 -5.095 -15.327 1.00 93.38 96 ALA A N 1
ATOM 720 C CA . ALA A 1 96 ? 0.189 -5.322 -15.859 1.00 93.38 96 ALA A CA 1
ATOM 721 C C . ALA A 1 96 ? 0.348 -4.935 -17.340 1.00 93.38 96 ALA A C 1
ATOM 723 O O . ALA A 1 96 ? 1.423 -4.499 -17.756 1.00 93.38 96 ALA A O 1
ATOM 724 N N . GLU A 1 97 ? -0.724 -5.057 -18.119 1.00 94.31 97 GLU A N 1
ATOM 725 C CA . GLU A 1 97 ? -0.776 -4.753 -19.552 1.00 94.31 97 GLU A CA 1
ATOM 726 C C . GLU A 1 97 ? -1.386 -3.365 -19.850 1.00 94.31 97 GLU A C 1
ATOM 728 O O . GLU A 1 97 ? -1.559 -3.000 -21.013 1.00 94.31 97 GLU A O 1
ATOM 733 N N . GLY A 1 98 ? -1.705 -2.574 -18.817 1.00 93.44 98 GLY A N 1
ATOM 734 C CA . GLY A 1 98 ? -2.198 -1.196 -18.945 1.00 93.44 98 GLY A CA 1
ATOM 735 C C . GLY A 1 98 ? -3.629 -1.050 -19.484 1.00 93.44 98 GLY A C 1
ATOM 736 O O . GLY A 1 98 ? -4.022 0.048 -19.877 1.00 93.44 98 GLY A O 1
ATOM 737 N N . ARG A 1 99 ? -4.429 -2.122 -19.495 1.00 95.19 99 ARG A N 1
ATOM 738 C CA . ARG A 1 99 ? -5.823 -2.160 -19.983 1.00 95.19 99 ARG A CA 1
ATOM 739 C C . ARG A 1 99 ? -6.849 -1.730 -18.926 1.00 95.19 99 ARG A C 1
ATOM 741 O O . ARG A 1 99 ? -7.920 -2.319 -18.816 1.00 95.19 99 ARG A O 1
ATOM 748 N N . ILE A 1 100 ? -6.533 -0.700 -18.148 1.00 96.44 100 ILE A N 1
ATOM 749 C CA . ILE A 1 100 ? -7.392 -0.207 -17.062 1.00 96.44 100 ILE A CA 1
ATOM 750 C C . ILE A 1 100 ? -8.081 1.112 -17.428 1.00 96.44 100 ILE A C 1
ATOM 752 O O . ILE A 1 100 ? -7.530 1.961 -18.127 1.00 96.44 100 ILE A O 1
ATOM 756 N N . HIS A 1 101 ? -9.291 1.304 -16.910 1.00 95.88 101 HIS A N 1
ATOM 757 C CA . HIS A 1 101 ? -10.054 2.552 -16.986 1.00 95.88 101 HIS A CA 1
ATOM 758 C C . HIS A 1 101 ? -10.618 2.918 -15.610 1.00 95.88 101 HIS A C 1
ATOM 760 O O . HIS A 1 101 ? -10.572 2.119 -14.680 1.00 95.88 101 HIS A O 1
ATOM 766 N N . THR A 1 102 ? -11.185 4.117 -15.462 1.00 95.06 102 THR A N 1
ATOM 767 C CA . THR A 1 102 ? -11.650 4.641 -14.160 1.00 95.06 102 THR A CA 1
ATOM 768 C C . THR A 1 102 ? -12.645 3.730 -13.436 1.00 95.06 102 THR A C 1
ATOM 770 O O . THR A 1 102 ? -12.592 3.640 -12.219 1.00 95.06 102 THR A O 1
ATOM 773 N N . ARG A 1 103 ? -13.504 3.025 -14.183 1.00 95.38 103 ARG A N 1
ATOM 774 C CA . ARG A 1 103 ? -14.481 2.049 -13.656 1.00 95.38 103 ARG A CA 1
ATOM 775 C C . ARG A 1 103 ? -13.951 0.618 -13.476 1.00 95.38 103 ARG A C 1
ATOM 777 O O . ARG A 1 103 ? -14.662 -0.226 -12.947 1.00 95.38 103 ARG A O 1
ATOM 784 N N . TRP A 1 104 ? -12.737 0.321 -13.950 1.00 96.31 104 TRP A N 1
ATOM 785 C CA . TRP A 1 104 ? -12.215 -1.052 -13.998 1.00 96.31 104 TRP A CA 1
ATOM 786 C C . TRP A 1 104 ? -12.098 -1.651 -12.594 1.00 96.31 104 TRP A C 1
ATOM 788 O O . TRP A 1 104 ? -12.366 -2.835 -12.409 1.00 96.31 104 TRP A O 1
ATOM 798 N N . LEU A 1 105 ? -11.753 -0.823 -11.599 1.00 93.38 105 LEU A N 1
ATOM 799 C CA . LEU A 1 105 ? -11.697 -1.256 -10.208 1.00 93.38 105 LEU A CA 1
ATOM 800 C C . LEU A 1 105 ? -13.080 -1.696 -9.719 1.00 93.38 105 LEU A C 1
ATOM 802 O O . LEU A 1 105 ? -13.197 -2.825 -9.271 1.00 93.38 105 LEU A O 1
ATOM 806 N N . ASP A 1 106 ? -14.114 -0.862 -9.869 1.00 92.25 106 ASP A N 1
ATOM 807 C CA . ASP A 1 106 ? -15.491 -1.165 -9.438 1.00 92.25 106 ASP A CA 1
ATOM 808 C C . ASP A 1 106 ? -16.029 -2.456 -10.078 1.00 92.25 106 ASP A C 1
ATOM 810 O O . ASP A 1 106 ? -16.708 -3.252 -9.433 1.00 92.25 106 ASP A O 1
ATOM 814 N N . GLU A 1 107 ? -15.702 -2.672 -11.355 1.00 93.75 107 GLU A N 1
ATOM 815 C CA . GLU A 1 107 ? -16.153 -3.820 -12.149 1.00 93.75 107 GLU A CA 1
ATOM 816 C C . GLU A 1 107 ? -15.444 -5.132 -11.761 1.00 93.75 107 GLU A C 1
ATOM 818 O O . GLU A 1 107 ? -16.038 -6.204 -11.882 1.00 93.75 107 GLU A O 1
ATOM 823 N N . ASN A 1 108 ? -14.214 -5.060 -11.240 1.00 93.38 108 ASN A N 1
ATOM 824 C CA . ASN A 1 108 ? -13.430 -6.222 -10.798 1.00 93.38 108 ASN A CA 1
ATOM 825 C C . ASN A 1 108 ? -13.370 -6.378 -9.267 1.00 93.38 108 ASN A C 1
ATOM 827 O O . ASN A 1 108 ? -12.864 -7.389 -8.774 1.00 93.38 108 ASN A O 1
ATOM 831 N N . LEU A 1 109 ? -13.889 -5.409 -8.503 1.00 90.75 109 LEU A N 1
ATOM 832 C CA . LEU A 1 109 ? -13.721 -5.318 -7.051 1.00 90.75 109 LEU A CA 1
ATOM 833 C C . LEU A 1 109 ? -14.131 -6.591 -6.294 1.00 90.75 109 LEU A C 1
ATOM 835 O O . LEU A 1 109 ? -13.353 -7.002 -5.435 1.00 90.75 109 LEU A O 1
ATOM 839 N N . PRO A 1 110 ? -15.258 -7.270 -6.608 1.00 87.81 110 PRO A N 1
ATOM 840 C CA . PRO A 1 110 ? -15.631 -8.506 -5.917 1.00 87.81 110 PRO A CA 1
ATOM 841 C C . PRO A 1 110 ? -14.603 -9.632 -6.109 1.00 87.81 110 PRO A C 1
ATOM 843 O O . PRO A 1 110 ? -14.248 -10.316 -5.157 1.00 87.81 110 PRO A O 1
ATOM 846 N N . ALA A 1 111 ? -14.056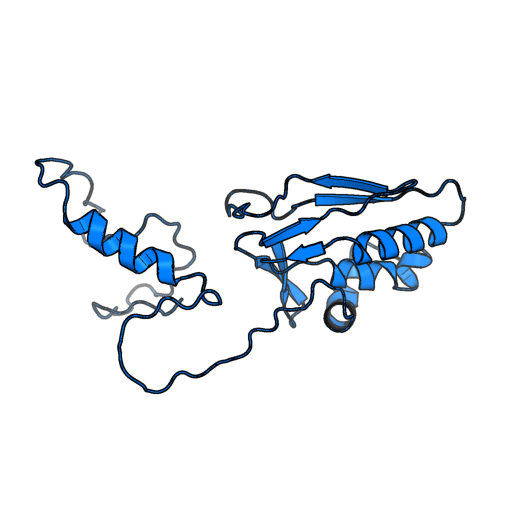 -9.789 -7.319 1.00 88.19 111 ALA A N 1
ATOM 847 C CA . ALA A 1 111 ? -13.051 -10.817 -7.602 1.00 88.19 111 ALA A CA 1
ATOM 848 C C . ALA A 1 111 ? -11.682 -10.481 -6.979 1.00 88.19 111 ALA A C 1
ATOM 850 O O . ALA A 1 111 ? -10.981 -11.365 -6.485 1.00 88.19 111 ALA A O 1
ATOM 851 N N . LEU A 1 112 ? -11.308 -9.197 -6.974 1.00 89.56 112 LEU A N 1
ATOM 852 C CA . LEU A 1 112 ? -10.074 -8.706 -6.353 1.00 89.56 112 LEU A CA 1
ATOM 853 C C . LEU A 1 112 ? -10.125 -8.793 -4.819 1.00 89.56 112 LEU A C 1
ATOM 855 O O . LEU A 1 112 ? -9.106 -9.080 -4.190 1.00 89.56 112 LEU A O 1
ATOM 859 N N . ALA A 1 113 ? -11.304 -8.587 -4.224 1.00 82.12 113 ALA A N 1
ATOM 860 C CA . ALA A 1 113 ? -11.559 -8.755 -2.796 1.00 82.12 113 ALA A CA 1
ATOM 861 C C . ALA A 1 113 ? -11.267 -10.186 -2.335 1.00 82.12 113 ALA A C 1
ATOM 863 O O . ALA A 1 113 ? -10.499 -10.396 -1.394 1.00 82.12 113 ALA A O 1
ATOM 864 N N . ASP A 1 114 ? -11.839 -11.169 -3.031 1.00 78.69 114 ASP A N 1
ATOM 865 C CA . ASP A 1 114 ? -11.664 -12.582 -2.704 1.00 78.69 114 ASP A CA 1
ATOM 866 C C . ASP A 1 114 ? -10.196 -13.014 -2.826 1.00 78.69 114 ASP A C 1
ATOM 868 O O . ASP A 1 114 ? -9.701 -13.753 -1.975 1.00 78.69 114 ASP A O 1
ATOM 872 N N . GLN A 1 115 ? -9.455 -12.518 -3.823 1.00 77.56 115 GLN A N 1
ATOM 873 C CA . GLN A 1 115 ? -8.020 -12.807 -3.949 1.00 77.56 115 GLN A CA 1
ATOM 874 C C . GLN A 1 115 ? -7.186 -12.125 -2.856 1.00 77.56 115 GLN A C 1
ATOM 876 O O . GLN A 1 115 ? -6.353 -12.777 -2.226 1.00 77.56 115 GLN A O 1
ATOM 881 N N . GLY A 1 116 ? -7.445 -10.844 -2.570 1.00 65.94 116 GLY A N 1
ATOM 882 C CA . GLY A 1 116 ? -6.720 -10.083 -1.548 1.00 65.94 116 GLY A CA 1
ATOM 883 C C . GLY A 1 116 ? -6.888 -10.617 -0.120 1.00 65.94 116 GLY A C 1
ATOM 884 O O . GLY A 1 116 ? -6.035 -10.356 0.725 1.00 65.94 116 GLY A O 1
ATOM 885 N N . ASN A 1 117 ? -7.951 -11.386 0.139 1.00 62.94 117 ASN A N 1
ATOM 886 C CA . ASN A 1 117 ? -8.205 -12.062 1.415 1.00 62.94 117 ASN A CA 1
ATOM 887 C C . ASN A 1 117 ? -7.561 -13.462 1.526 1.00 62.94 117 ASN A C 1
ATOM 889 O O . ASN A 1 117 ? -7.510 -14.009 2.627 1.00 62.94 117 ASN A O 1
ATOM 893 N N . ASN A 1 118 ? -7.104 -14.057 0.416 1.00 50.19 118 ASN A N 1
ATOM 894 C CA . ASN A 1 118 ? -6.564 -15.425 0.380 1.00 50.19 118 ASN A CA 1
ATOM 895 C C . ASN A 1 118 ? -5.027 -15.494 0.361 1.00 50.19 118 ASN A C 1
ATOM 897 O O . ASN A 1 118 ? -4.469 -16.538 0.697 1.00 50.19 118 ASN A O 1
ATOM 901 N N . GLU A 1 119 ? -4.335 -14.411 0.002 1.00 48.69 119 GLU A N 1
ATOM 902 C CA . GLU A 1 119 ? -2.872 -14.365 0.061 1.00 48.69 119 GLU A CA 1
ATOM 903 C C . GLU A 1 119 ? -2.384 -14.268 1.520 1.00 48.69 119 GLU A C 1
ATOM 905 O O . GLU A 1 119 ? -2.726 -13.306 2.218 1.00 48.69 119 GLU A O 1
ATOM 910 N N . PRO A 1 120 ? -1.539 -15.203 2.004 1.00 40.78 120 PRO A N 1
ATOM 911 C CA . PRO A 1 120 ? -0.960 -15.143 3.339 1.00 40.78 120 PRO A CA 1
ATOM 912 C C . PRO A 1 120 ? 0.191 -14.131 3.368 1.00 40.78 120 PRO A C 1
ATOM 914 O O . PRO A 1 120 ? 1.362 -14.474 3.547 1.00 40.78 120 PRO A O 1
ATOM 917 N N . ALA A 1 121 ? -0.145 -12.849 3.232 1.00 45.31 121 ALA A N 1
ATOM 918 C CA . ALA A 1 121 ? 0.721 -11.798 3.732 1.00 45.31 121 ALA A CA 1
ATOM 919 C C . ALA A 1 121 ? 0.987 -12.053 5.226 1.00 45.31 121 ALA A C 1
ATOM 921 O O . ALA A 1 121 ? 0.086 -12.459 5.967 1.00 45.31 121 ALA A O 1
ATOM 922 N N . LEU A 1 122 ? 2.183 -11.695 5.704 1.00 46.16 122 LEU A N 1
ATOM 923 C CA . LEU A 1 122 ? 2.513 -11.668 7.141 1.00 46.16 122 LEU A CA 1
ATOM 924 C C . LEU A 1 122 ? 1.546 -10.785 7.970 1.00 46.16 122 LEU A C 1
ATOM 926 O O . LEU A 1 122 ? 1.554 -10.831 9.193 1.00 46.16 122 LEU A O 1
ATOM 930 N N . ASN A 1 123 ? 0.686 -10.022 7.288 1.00 48.88 123 ASN A N 1
ATOM 931 C CA . ASN A 1 123 ? -0.302 -9.086 7.810 1.00 48.88 123 ASN A CA 1
ATOM 932 C C . ASN A 1 123 ? -1.699 -9.693 8.099 1.00 48.88 123 ASN A C 1
ATOM 934 O O . ASN A 1 123 ? -2.554 -8.986 8.627 1.00 48.88 123 ASN A O 1
ATOM 938 N N . ALA A 1 124 ? -1.974 -10.964 7.765 1.00 43.19 124 ALA A N 1
ATOM 939 C CA . ALA A 1 124 ? -3.317 -11.569 7.901 1.00 43.19 124 ALA A CA 1
ATOM 940 C C . ALA A 1 124 ? -3.564 -12.337 9.227 1.00 43.19 124 ALA A C 1
ATOM 942 O O . ALA A 1 124 ? -4.577 -13.020 9.390 1.00 43.19 124 ALA A O 1
ATOM 943 N N . GLY A 1 125 ? -2.657 -12.225 10.201 1.00 35.62 125 GLY A N 1
ATOM 944 C CA . GLY A 1 125 ? -2.683 -12.955 11.478 1.00 35.62 125 GLY A CA 1
ATOM 945 C C . GLY A 1 125 ? -3.694 -12.464 12.526 1.00 35.62 125 GLY A C 1
ATOM 946 O O . GLY A 1 125 ? -3.341 -12.408 13.701 1.00 35.62 125 GLY A O 1
ATOM 947 N N . ALA A 1 126 ? -4.920 -12.085 12.140 1.00 37.47 126 ALA A N 1
ATOM 948 C CA . ALA A 1 126 ? -5.951 -11.622 13.083 1.00 37.47 126 ALA A CA 1
ATOM 949 C C . ALA A 1 126 ? -7.409 -11.824 12.609 1.00 37.47 126 ALA A C 1
ATOM 951 O O . ALA A 1 126 ? -8.262 -10.958 12.814 1.00 37.47 126 ALA A O 1
ATOM 952 N N . ILE A 1 127 ? -7.746 -12.983 12.029 1.00 37.91 127 ILE A N 1
ATOM 953 C CA . ILE A 1 127 ? -9.152 -13.424 12.038 1.00 37.91 127 ILE A CA 1
ATOM 954 C C . ILE A 1 127 ? -9.582 -13.663 13.491 1.00 37.91 127 ILE A C 1
ATOM 956 O O . ILE A 1 127 ? -9.001 -14.490 14.191 1.00 37.91 127 ILE A O 1
ATOM 960 N N . ALA A 1 128 ? -10.578 -12.908 13.958 1.00 38.84 128 ALA A N 1
ATOM 961 C CA . ALA A 1 128 ? -11.009 -12.913 15.353 1.00 38.84 128 ALA A CA 1
ATOM 962 C C . ALA A 1 128 ? -11.517 -14.301 15.783 1.00 38.84 128 ALA A C 1
ATOM 964 O O . ALA A 1 128 ? -12.654 -14.689 15.500 1.00 38.84 128 ALA A O 1
ATOM 965 N N . GLN A 1 129 ? -10.674 -15.056 16.492 1.00 32.22 129 GLN A N 1
ATOM 966 C CA . GLN A 1 129 ? -11.052 -16.355 17.029 1.00 32.22 129 GLN A CA 1
ATOM 967 C C . GLN A 1 129 ? -12.042 -16.152 18.182 1.00 32.22 129 GLN A C 1
ATOM 969 O O . GLN A 1 129 ? -11.703 -15.638 19.245 1.00 32.22 129 GLN A O 1
ATOM 974 N N . LYS A 1 130 ? -13.294 -16.552 17.949 1.00 33.09 130 LYS A N 1
ATOM 975 C CA . LYS A 1 130 ? -14.407 -16.455 18.898 1.00 33.09 130 LYS A CA 1
ATOM 976 C C . LYS A 1 130 ? -14.179 -17.374 20.107 1.00 33.09 130 LYS A C 1
ATOM 978 O O . LYS A 1 130 ? -14.632 -18.518 20.114 1.00 33.09 130 LYS A O 1
ATOM 983 N N . VAL A 1 131 ? -13.490 -16.875 21.132 1.00 30.38 131 VAL A N 1
ATOM 984 C CA . VAL A 1 131 ? -13.332 -17.566 22.421 1.00 30.38 131 VAL A CA 1
ATOM 985 C C . VAL A 1 131 ? -14.565 -17.303 23.286 1.00 30.38 131 VAL A C 1
ATOM 987 O O . VAL A 1 131 ? -14.901 -16.160 23.579 1.00 30.38 131 VAL A O 1
ATOM 990 N N . SER A 1 132 ? -15.251 -18.377 23.675 1.00 29.72 132 SER A N 1
ATOM 991 C CA . SER A 1 132 ? -16.364 -18.326 24.630 1.00 29.72 132 SER A CA 1
ATOM 992 C C . SER A 1 132 ? -15.812 -18.500 26.053 1.00 29.72 132 SER A C 1
ATOM 994 O O . SER A 1 132 ? -14.997 -19.405 26.243 1.00 29.72 132 SER A O 1
ATOM 996 N N . PRO A 1 133 ? -16.208 -17.683 27.045 1.00 38.31 133 PRO A N 1
ATOM 997 C CA . PRO A 1 133 ? -15.728 -17.822 28.417 1.00 38.31 133 PRO A CA 1
ATOM 998 C C . PRO A 1 133 ? -16.624 -18.770 29.223 1.00 38.31 133 PRO A C 1
ATOM 1000 O O . PRO A 1 133 ? -17.844 -18.637 29.156 1.00 38.31 133 PRO A O 1
ATOM 1003 N N . ASP A 1 134 ? -16.044 -19.648 30.051 1.00 35.34 134 ASP A N 1
ATOM 1004 C CA . ASP A 1 134 ? -16.783 -20.173 31.206 1.00 35.34 134 ASP A CA 1
ATOM 1005 C C . ASP A 1 134 ? -15.897 -20.628 32.389 1.00 35.34 134 ASP A C 1
ATOM 1007 O O . ASP A 1 134 ? -14.996 -21.450 32.236 1.00 35.34 134 ASP A O 1
ATOM 1011 N N . SER A 1 135 ? -16.248 -20.134 33.585 1.00 35.12 135 SER A N 1
ATOM 1012 C CA . SER A 1 135 ? -15.881 -20.586 34.949 1.00 35.12 135 SER A CA 1
ATOM 1013 C C . SER A 1 135 ? -14.403 -20.633 35.433 1.00 35.12 135 SER A C 1
ATOM 1015 O O . SER A 1 135 ? -13.563 -21.286 34.824 1.00 35.12 135 SER A O 1
ATOM 1017 N N . GLY A 1 136 ? -14.108 -20.100 36.648 1.00 33.78 136 GLY A N 1
ATOM 1018 C CA . GLY A 1 136 ? -13.077 -20.765 37.486 1.00 33.78 136 GLY A CA 1
ATOM 1019 C C . GLY A 1 136 ? -12.239 -20.103 38.611 1.00 33.78 136 GLY A C 1
ATOM 1020 O O . GLY A 1 136 ? -11.216 -20.691 38.931 1.00 33.78 136 GLY A O 1
ATOM 1021 N N . PHE A 1 137 ? -12.652 -19.026 39.300 1.00 36.06 137 PHE A N 1
ATOM 1022 C CA . PHE A 1 137 ? -12.136 -18.622 40.646 1.00 36.06 137 PHE A CA 1
ATOM 1023 C C . PHE A 1 137 ? -10.694 -18.069 40.830 1.00 36.06 137 PHE A C 1
ATOM 1025 O O . PHE A 1 137 ? -9.850 -18.081 39.944 1.00 36.06 137 PHE A O 1
ATOM 1032 N N . ALA A 1 138 ? -10.468 -17.465 42.010 1.00 40.56 138 ALA A N 1
ATOM 1033 C CA . ALA A 1 138 ? -9.477 -16.412 42.253 1.00 40.56 138 ALA A CA 1
ATOM 1034 C C . ALA A 1 138 ? -8.305 -16.794 43.181 1.00 40.56 138 ALA A C 1
ATOM 1036 O O . ALA A 1 138 ? -8.466 -17.520 44.161 1.00 40.56 138 ALA A O 1
ATOM 1037 N N . GLY A 1 139 ? -7.143 -16.188 42.919 1.00 39.06 139 GLY A N 1
ATOM 1038 C CA . GLY A 1 139 ? -5.956 -16.205 43.778 1.00 39.06 139 GLY A CA 1
ATOM 1039 C C . GLY A 1 139 ? -4.787 -15.515 43.073 1.00 39.06 139 GLY A C 1
ATOM 1040 O O . GLY A 1 139 ? -4.307 -16.015 42.061 1.00 39.06 139 GLY A O 1
ATOM 1041 N N . ALA A 1 140 ? -4.351 -14.354 43.569 1.00 52.09 140 ALA A N 1
ATOM 1042 C CA . ALA A 1 140 ? -3.437 -13.476 42.836 1.00 52.09 140 ALA A CA 1
ATOM 1043 C C . ALA A 1 140 ? -2.061 -14.118 42.561 1.00 52.09 140 ALA A C 1
ATOM 1045 O O . ALA A 1 140 ? -1.222 -14.273 43.451 1.00 52.09 140 ALA A O 1
ATOM 1046 N N . ARG A 1 141 ? -1.823 -14.428 41.285 1.00 41.53 141 ARG A N 1
ATOM 1047 C CA . ARG A 1 141 ? -0.509 -14.610 40.663 1.00 41.53 141 ARG A CA 1
ATOM 1048 C C . ARG A 1 141 ? -0.563 -13.806 39.366 1.00 41.53 141 ARG A C 1
ATOM 1050 O O . ARG A 1 141 ? -1.476 -14.016 38.577 1.00 41.53 141 ARG A O 1
ATOM 1057 N N . VAL A 1 142 ? 0.359 -12.868 39.175 1.00 52.03 142 VAL A N 1
ATOM 1058 C CA . VAL A 1 142 ? 0.446 -12.096 37.927 1.00 52.03 142 VAL A CA 1
ATOM 1059 C C . VAL A 1 142 ? 1.154 -12.964 36.892 1.00 52.03 142 VAL A C 1
ATOM 1061 O O . VAL A 1 142 ? 2.309 -13.340 37.093 1.00 52.03 142 VAL A O 1
ATOM 1064 N N . ASP A 1 143 ? 0.441 -13.322 35.828 1.00 45.75 143 ASP A N 1
ATOM 1065 C CA . ASP A 1 143 ? 0.967 -14.139 34.737 1.00 45.75 143 ASP A CA 1
ATOM 1066 C C . ASP A 1 143 ? 1.668 -13.238 33.714 1.00 45.75 143 ASP A C 1
ATOM 1068 O O . ASP A 1 143 ? 1.066 -12.321 33.160 1.00 45.75 143 ASP A O 1
ATOM 1072 N N . THR A 1 144 ? 2.955 -13.473 33.458 1.00 49.97 144 THR A N 1
ATOM 1073 C CA . THR A 1 144 ? 3.754 -12.646 32.536 1.00 49.97 144 THR A CA 1
ATOM 1074 C C . THR A 1 144 ? 3.415 -12.858 31.057 1.00 49.97 144 THR A C 1
ATOM 1076 O O . THR A 1 144 ? 4.025 -12.213 30.207 1.00 49.97 144 THR A O 1
ATOM 1079 N N . ASN A 1 145 ? 2.449 -13.729 30.744 1.00 43.78 145 ASN A N 1
ATOM 1080 C CA . ASN A 1 145 ? 1.853 -13.851 29.412 1.00 43.78 145 ASN A CA 1
ATOM 1081 C C . ASN A 1 145 ? 0.535 -13.055 29.249 1.00 43.78 145 ASN A C 1
ATOM 1083 O O . ASN A 1 145 ? -0.044 -13.091 28.165 1.00 43.78 145 ASN A O 1
ATOM 1087 N N . ASP A 1 146 ? 0.069 -12.327 30.276 1.00 47.22 146 ASP A N 1
ATOM 1088 C CA . ASP A 1 146 ? -1.113 -11.451 30.207 1.00 47.22 146 ASP A CA 1
ATOM 1089 C C . ASP A 1 146 ? -0.740 -9.957 30.392 1.00 47.22 146 ASP A C 1
ATOM 1091 O O . ASP A 1 146 ? -0.354 -9.541 31.489 1.00 47.22 146 ASP A O 1
ATOM 1095 N N . PRO A 1 147 ? -0.883 -9.107 29.353 1.00 51.19 147 PRO A N 1
ATOM 1096 C CA . PRO A 1 147 ? -0.564 -7.681 29.436 1.00 51.19 147 PRO A CA 1
ATOM 1097 C C . PRO A 1 147 ? -1.574 -6.834 30.238 1.00 51.19 147 PRO A C 1
ATOM 1099 O O . PRO A 1 147 ? -1.314 -5.648 30.454 1.00 51.19 147 PRO A O 1
ATOM 1102 N N . MET A 1 148 ? -2.716 -7.378 30.682 1.00 40.53 148 MET A N 1
ATOM 1103 C CA . MET A 1 148 ? -3.746 -6.611 31.409 1.00 40.53 148 MET A CA 1
ATOM 1104 C C . MET A 1 148 ? -3.590 -6.617 32.936 1.00 40.53 148 MET A C 1
ATOM 1106 O O . MET A 1 148 ? -4.171 -5.759 33.606 1.00 40.53 148 MET A O 1
ATOM 1110 N N . ALA A 1 149 ? -2.758 -7.498 33.499 1.00 56.06 149 ALA A N 1
ATOM 1111 C CA . ALA A 1 149 ? -2.560 -7.616 34.949 1.00 56.06 149 ALA A CA 1
ATOM 1112 C C . ALA A 1 149 ? -2.025 -6.335 35.635 1.00 56.06 149 ALA A C 1
ATOM 1114 O O . ALA A 1 149 ? -2.151 -6.185 36.850 1.00 56.06 149 ALA A O 1
ATOM 1115 N N . LEU A 1 150 ? -1.468 -5.396 34.861 1.00 50.91 150 LEU A N 1
ATOM 1116 C CA . LEU A 1 150 ? -0.954 -4.109 35.337 1.00 50.91 150 LEU A CA 1
ATOM 1117 C C . LEU A 1 150 ? -2.065 -3.152 35.829 1.00 50.91 150 LEU A C 1
ATOM 1119 O O . LEU A 1 150 ? -1.857 -2.387 36.765 1.00 50.91 150 LEU A O 1
ATOM 1123 N N . PHE A 1 151 ? -3.262 -3.207 35.234 1.00 47.75 151 PHE A N 1
ATOM 1124 C CA . PHE A 1 151 ? -4.277 -2.155 35.405 1.00 47.75 151 PHE A CA 1
ATOM 1125 C C . PHE A 1 151 ? -5.122 -2.271 36.680 1.00 47.75 151 PHE A C 1
ATOM 1127 O O . PHE A 1 151 ? -5.623 -1.262 37.178 1.00 47.75 151 PHE A O 1
ATOM 1134 N N . ASN A 1 152 ? -5.258 -3.473 37.247 1.00 46.50 152 ASN A N 1
ATOM 1135 C CA . ASN A 1 152 ? -5.972 -3.650 38.517 1.00 46.50 152 ASN A CA 1
ATOM 1136 C C . ASN A 1 152 ? -5.171 -3.081 39.703 1.00 46.50 152 ASN A C 1
ATOM 1138 O O . ASN A 1 152 ? -5.765 -2.575 40.650 1.00 46.50 152 ASN A O 1
ATOM 1142 N N . TYR A 1 153 ? -3.837 -3.093 39.610 1.00 52.91 153 TYR A N 1
ATOM 1143 C CA . TYR A 1 153 ? -2.942 -2.472 40.589 1.00 52.91 153 TYR A CA 1
ATOM 1144 C C . TYR A 1 153 ? -3.072 -0.937 40.578 1.00 52.91 153 TYR A C 1
ATOM 1146 O O . TYR A 1 153 ? -3.218 -0.311 41.628 1.00 52.91 153 TYR A O 1
ATOM 1154 N N . ASP A 1 154 ? -3.127 -0.326 39.389 1.00 44.62 154 ASP A N 1
ATOM 1155 C CA . ASP A 1 154 ? -3.286 1.128 39.242 1.00 44.62 154 ASP A CA 1
ATOM 1156 C C . ASP A 1 154 ? -4.659 1.636 39.722 1.00 44.62 154 ASP A C 1
ATOM 1158 O O . ASP A 1 154 ? -4.758 2.733 40.281 1.00 44.62 154 ASP A O 1
ATOM 1162 N N . ALA A 1 155 ? -5.724 0.845 39.551 1.00 49.19 155 ALA A N 1
ATOM 1163 C CA . ALA A 1 155 ? -7.054 1.176 40.070 1.00 49.19 155 ALA A CA 1
ATOM 1164 C C . ALA A 1 155 ? -7.099 1.185 41.612 1.00 49.19 155 ALA A C 1
ATOM 1166 O O . ALA A 1 155 ? -7.752 2.046 42.206 1.00 49.19 155 ALA A O 1
ATOM 1167 N N . GLU A 1 156 ? -6.375 0.265 42.254 1.00 51.47 156 GLU A N 1
ATOM 1168 C CA . GLU A 1 156 ? -6.299 0.138 43.713 1.00 51.47 156 GLU A CA 1
ATOM 1169 C C . GLU A 1 156 ? -5.472 1.278 44.339 1.00 51.47 156 GLU A C 1
ATOM 1171 O O . GLU A 1 156 ? -5.872 1.856 45.351 1.00 51.47 156 GLU A O 1
ATOM 1176 N N . VAL A 1 157 ? -4.387 1.704 43.678 1.00 49.81 157 VAL A N 1
ATOM 1177 C CA . VAL A 1 157 ? -3.596 2.883 44.083 1.00 49.81 157 VAL A CA 1
ATOM 1178 C C . VAL A 1 157 ? -4.399 4.182 43.926 1.00 49.81 157 VAL A C 1
ATOM 1180 O O . VAL A 1 157 ? -4.396 5.030 44.826 1.00 49.81 157 VAL A O 1
ATOM 1183 N N . LYS A 1 158 ? -5.141 4.341 42.821 1.00 41.62 158 LYS A N 1
ATOM 1184 C CA . LYS A 1 158 ? -5.895 5.573 42.521 1.00 41.62 158 LYS A CA 1
ATOM 1185 C C . LYS A 1 158 ? -7.079 5.829 43.466 1.00 41.62 158 LYS A C 1
ATOM 1187 O O . LYS A 1 158 ? -7.519 6.968 43.579 1.00 41.62 158 LYS A O 1
ATOM 1192 N N . ALA A 1 159 ? -7.555 4.816 44.191 1.00 46.38 159 ALA A N 1
ATOM 1193 C CA . ALA A 1 159 ? -8.583 4.972 45.224 1.00 46.38 159 ALA A CA 1
ATOM 1194 C C . ALA A 1 159 ? -8.072 5.608 46.539 1.00 46.38 159 ALA A C 1
ATOM 1196 O O . ALA A 1 159 ? -8.869 5.862 47.441 1.00 46.38 159 ALA A O 1
ATOM 1197 N N . THR A 1 160 ? -6.761 5.864 46.670 1.00 46.47 160 THR A N 1
ATOM 1198 C CA . THR A 1 160 ? -6.135 6.329 47.927 1.00 46.47 160 THR A CA 1
ATOM 1199 C C . THR A 1 160 ? -5.649 7.787 47.916 1.00 46.47 160 THR A C 1
ATOM 1201 O O . THR A 1 160 ? -5.010 8.220 48.879 1.00 46.47 160 THR A O 1
ATOM 1204 N N . HIS A 1 161 ? -5.956 8.568 46.871 1.00 45.06 161 HIS A N 1
ATOM 1205 C CA . HIS A 1 161 ? -5.646 10.005 46.789 1.00 45.06 161 HIS A CA 1
ATOM 1206 C C . HIS A 1 161 ? -6.797 10.837 46.186 1.00 45.06 161 HIS A C 1
ATOM 1208 O O . HIS A 1 161 ? -7.448 10.418 45.235 1.00 45.06 161 HIS A O 1
ATOM 1214 N N . ASP A 1 162 ? -6.973 12.039 46.746 1.00 33.53 162 ASP A N 1
ATOM 1215 C CA . ASP A 1 162 ? -7.853 13.151 46.343 1.00 33.53 162 ASP A CA 1
ATOM 1216 C C . ASP A 1 162 ? -9.383 13.032 46.490 1.00 33.53 162 ASP A C 1
ATOM 1218 O O . ASP A 1 162 ? -10.166 12.970 45.544 1.00 33.53 162 ASP A O 1
ATOM 1222 N N . THR A 1 163 ? -9.813 13.263 47.732 1.00 39.06 163 THR A N 1
ATOM 1223 C CA . THR A 1 163 ? -10.947 14.150 48.050 1.00 39.06 163 THR A CA 1
ATOM 1224 C C . THR A 1 163 ? -10.648 15.625 47.711 1.00 39.06 163 THR A C 1
ATOM 1226 O O . THR A 1 163 ? -9.740 16.191 48.320 1.00 39.06 163 THR A O 1
ATOM 1229 N N . SER A 1 164 ? -11.447 16.300 46.866 1.00 38.06 164 SER A N 1
ATOM 1230 C CA . SER A 1 164 ? -11.594 17.781 46.870 1.00 38.06 164 SER A CA 1
ATOM 1231 C C . SER A 1 164 ? -12.819 18.304 46.076 1.00 38.06 164 SER A C 1
ATOM 1233 O O . SER A 1 164 ? -13.492 17.543 45.386 1.00 38.06 164 SER A O 1
ATOM 1235 N N . THR A 1 165 ? -13.127 19.602 46.223 1.00 32.09 165 THR A N 1
ATOM 1236 C CA . THR A 1 165 ? -14.425 20.276 45.954 1.00 32.09 165 THR A CA 1
ATOM 1237 C C . THR A 1 165 ? -14.220 21.699 45.371 1.00 32.09 165 THR A C 1
ATOM 1239 O O . THR A 1 165 ? -13.127 22.245 45.499 1.00 32.09 165 THR A O 1
ATOM 1242 N N . ASP A 1 166 ? -15.183 22.410 44.756 1.00 35.47 166 ASP A N 1
ATOM 1243 C CA . ASP A 1 166 ? -16.632 22.157 44.590 1.00 35.47 166 ASP A CA 1
ATOM 1244 C C . ASP A 1 166 ? -17.187 22.438 43.153 1.00 35.47 166 ASP A C 1
ATOM 1246 O O . ASP A 1 166 ? -17.344 21.465 42.414 1.00 35.47 166 ASP A O 1
ATOM 1250 N N . PRO A 1 167 ? -1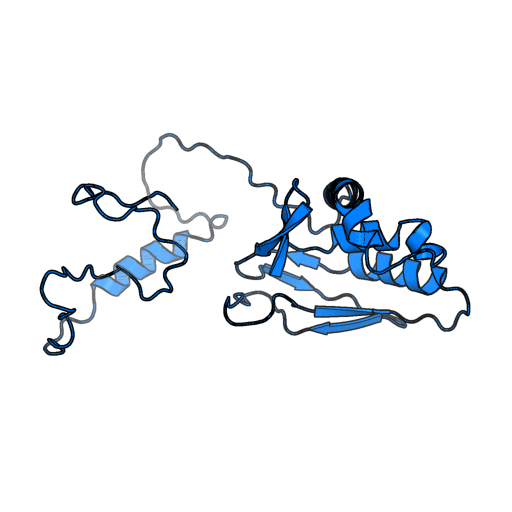7.511 23.675 42.688 1.00 44.09 167 PRO A N 1
ATOM 1251 C CA . PRO A 1 167 ? -18.766 23.833 41.937 1.00 44.09 167 PRO A CA 1
ATOM 1252 C C . PRO A 1 167 ? -18.685 24.415 40.510 1.00 44.09 167 PRO A C 1
ATOM 1254 O O . PRO A 1 167 ? -17.912 25.328 40.224 1.00 44.09 167 PRO A O 1
ATOM 1257 N N . GLY A 1 168 ? -19.672 24.038 39.681 1.00 33.91 168 GLY A N 1
ATOM 1258 C CA . GLY A 1 168 ? -20.342 24.977 38.762 1.00 33.91 168 GLY A CA 1
ATOM 1259 C C . GLY A 1 168 ? -20.229 24.737 37.247 1.00 33.91 168 GLY A C 1
ATOM 1260 O O . GLY A 1 168 ? -19.201 25.004 36.638 1.00 33.91 168 GLY A O 1
ATOM 1261 N N . SER A 1 169 ? -21.351 24.373 36.607 1.00 34.22 169 SER A N 1
ATOM 1262 C CA . SER A 1 169 ? -21.705 24.789 35.226 1.00 34.22 169 SER A CA 1
ATOM 1263 C C . SER A 1 169 ? -23.166 24.452 34.866 1.00 34.22 169 SER A C 1
ATOM 1265 O O . SER A 1 169 ? -23.468 23.826 33.855 1.00 34.22 169 SER A O 1
ATOM 1267 N N . THR A 1 170 ? -24.120 24.894 35.692 1.00 37.66 170 THR A N 1
ATOM 1268 C CA . THR A 1 170 ? -25.559 24.723 35.422 1.00 37.66 170 THR A CA 1
ATOM 1269 C C . THR A 1 170 ? -26.057 25.737 34.381 1.00 37.66 170 THR A C 1
ATOM 1271 O O . THR A 1 170 ? -26.687 26.734 34.733 1.00 37.66 170 THR A O 1
ATOM 1274 N N . ALA A 1 171 ? -25.779 25.508 33.095 1.00 43.06 171 ALA A N 1
ATOM 1275 C CA . ALA A 1 171 ? -26.345 26.286 31.988 1.00 43.06 171 ALA A CA 1
ATOM 1276 C C . ALA A 1 171 ? -26.415 25.463 30.687 1.00 43.06 171 ALA A C 1
ATOM 1278 O O . ALA A 1 171 ? -25.570 24.608 30.458 1.00 43.06 171 ALA A O 1
ATOM 1279 N N . LEU A 1 172 ? -27.384 25.790 29.817 1.00 41.81 172 LEU A N 1
ATOM 1280 C CA . LEU A 1 172 ? -27.579 25.242 28.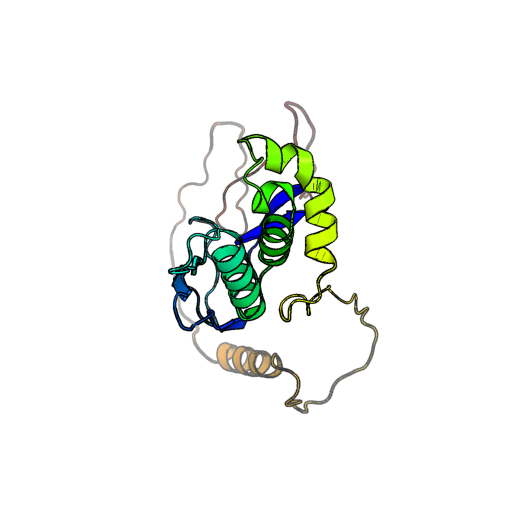456 1.00 41.81 172 LEU A CA 1
ATOM 1281 C C . LEU A 1 172 ? -28.227 23.841 28.327 1.00 41.81 172 LEU A C 1
ATOM 1283 O O . LEU A 1 172 ? -27.844 23.059 27.466 1.00 41.81 172 LEU A O 1
ATOM 1287 N N . ASN A 1 173 ? -29.290 23.565 29.093 1.00 49.25 173 ASN A N 1
ATOM 1288 C CA . ASN A 1 173 ? -30.233 22.458 28.829 1.00 49.25 173 ASN A CA 1
ATOM 1289 C C . ASN A 1 173 ? -31.659 22.983 28.556 1.00 49.25 173 ASN A C 1
ATOM 1291 O O . ASN A 1 173 ? -32.600 22.652 29.274 1.00 49.25 173 ASN A O 1
ATOM 1295 N N . GLN A 1 174 ? -31.823 23.840 27.542 1.00 49.56 174 GLN A N 1
ATOM 1296 C CA . GLN A 1 174 ? -33.141 24.254 27.037 1.00 49.56 174 GLN A CA 1
ATOM 1297 C C . GLN A 1 174 ? -33.141 24.243 25.505 1.00 49.56 174 GLN A C 1
ATOM 1299 O O . GLN A 1 174 ? -32.434 25.027 24.874 1.00 49.56 174 GLN A O 1
ATOM 1304 N N . GLY A 1 175 ? -33.920 23.327 24.926 1.00 53.12 175 GLY A N 1
ATOM 1305 C CA . GLY A 1 175 ? -34.341 23.387 23.527 1.00 53.12 175 GLY A CA 1
ATOM 1306 C C . GLY A 1 175 ? -35.671 24.145 23.385 1.00 53.12 175 GLY A C 1
ATOM 1307 O O . GLY A 1 175 ? -36.175 24.675 24.376 1.00 53.12 175 GLY A O 1
ATOM 1308 N N . PRO A 1 176 ? -36.256 24.198 22.174 1.00 58.00 176 PRO A N 1
ATOM 1309 C CA . PRO A 1 176 ? -37.561 24.817 21.935 1.00 58.00 176 PRO A CA 1
ATOM 1310 C C . PRO A 1 176 ? -38.687 24.227 22.798 1.00 58.00 176 PRO A C 1
ATOM 1312 O O . PRO A 1 176 ? -38.614 23.068 23.220 1.00 58.00 176 PRO A O 1
ATOM 1315 N N . ASP A 1 177 ? -39.750 25.008 23.012 1.00 44.62 177 ASP A N 1
ATOM 1316 C CA . ASP A 1 177 ? -40.920 24.596 23.796 1.00 44.62 177 ASP A CA 1
ATOM 1317 C C . ASP A 1 177 ? -41.481 23.247 23.313 1.00 44.62 177 ASP A C 1
ATOM 1319 O O . ASP A 1 177 ? -41.760 23.052 22.131 1.00 44.62 177 ASP A O 1
ATOM 1323 N N . GLY A 1 178 ? -41.636 22.303 24.246 1.00 60.12 178 GLY A N 1
ATOM 1324 C CA . GLY A 1 178 ? -42.072 20.929 23.966 1.00 60.12 178 GLY A CA 1
ATOM 1325 C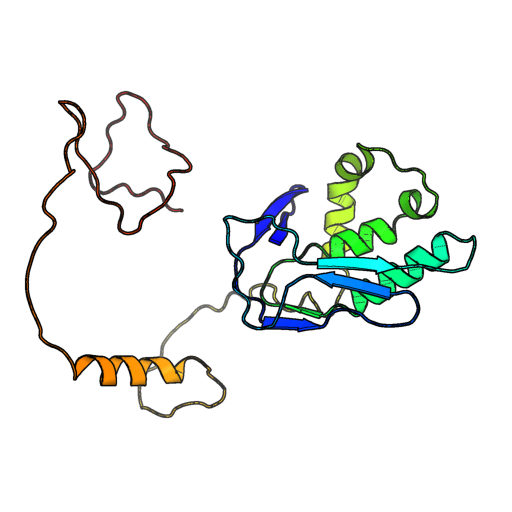 C . GLY A 1 178 ? -40.944 19.906 23.774 1.00 60.12 178 GLY A C 1
ATOM 1326 O O . GLY A 1 178 ? -41.232 18.714 23.686 1.00 60.12 178 GLY A O 1
ATOM 1327 N N . THR A 1 179 ? -39.670 20.316 23.761 1.00 53.69 179 THR A N 1
ATOM 1328 C CA . THR A 1 179 ? -38.529 19.382 23.676 1.00 53.69 179 THR A CA 1
ATOM 1329 C C . THR A 1 179 ? -38.013 18.942 25.053 1.00 53.69 179 THR A C 1
ATOM 1331 O O . THR A 1 179 ? -38.030 19.700 26.020 1.00 53.69 179 THR A O 1
ATOM 1334 N N . THR A 1 180 ? -37.527 17.699 25.151 1.00 59.22 180 THR A N 1
ATOM 1335 C CA . THR A 1 180 ? -36.792 17.185 26.322 1.00 59.22 180 THR A CA 1
ATOM 1336 C C . THR A 1 180 ? -35.359 16.878 25.907 1.00 59.22 180 THR A C 1
ATOM 1338 O O . THR A 1 180 ? -35.137 16.037 25.039 1.00 59.22 180 THR A O 1
ATOM 1341 N N . ALA A 1 181 ? -34.382 17.547 26.520 1.00 57.25 181 ALA A N 1
ATOM 1342 C CA . ALA A 1 181 ? -32.970 17.287 26.260 1.00 57.25 181 ALA A CA 1
ATOM 1343 C C . ALA A 1 181 ? -32.534 15.953 26.893 1.00 57.25 181 ALA A C 1
ATOM 1345 O O . ALA A 1 181 ? -32.733 15.730 28.089 1.00 57.25 181 ALA A O 1
ATOM 1346 N N . LEU A 1 182 ? -31.905 15.085 26.098 1.00 60.84 182 LEU A N 1
ATOM 1347 C CA . LEU A 1 182 ? -31.233 13.875 26.569 1.00 60.84 182 LEU A CA 1
ATOM 1348 C C . LEU A 1 182 ? -29.721 14.102 26.512 1.00 60.84 182 LEU A C 1
ATOM 1350 O O . LEU A 1 182 ? -29.169 14.388 25.452 1.00 60.84 182 LEU A O 1
ATOM 1354 N N . VAL A 1 183 ? -29.052 13.983 27.658 1.00 51.22 183 VAL A N 1
ATOM 1355 C CA . VAL A 1 183 ? -27.595 14.128 27.747 1.00 51.22 183 VAL A CA 1
ATOM 1356 C C . VAL A 1 183 ? -26.947 12.803 27.353 1.00 51.22 183 VAL A C 1
ATOM 1358 O O . VAL A 1 183 ? -27.130 11.792 28.031 1.00 51.22 183 VAL A O 1
ATOM 1361 N N . GLY A 1 184 ? -26.191 12.803 26.255 1.00 52.19 184 GLY A N 1
ATOM 1362 C CA . GLY A 1 184 ? -25.373 11.656 25.866 1.00 52.19 184 GLY A CA 1
ATOM 1363 C C . GLY A 1 184 ? -24.232 11.424 26.871 1.00 52.19 184 GLY A C 1
ATOM 1364 O O . GLY A 1 184 ? -23.663 12.397 27.367 1.00 52.19 184 GLY A O 1
ATOM 1365 N N . PRO A 1 185 ? -23.851 10.166 27.165 1.00 45.31 185 PRO A N 1
ATOM 1366 C CA . PRO A 1 185 ? -22.773 9.864 28.115 1.00 45.31 185 PRO A CA 1
ATOM 1367 C C . PRO A 1 185 ? -21.382 10.309 27.629 1.00 45.31 185 PRO A C 1
ATOM 1369 O O . PRO A 1 185 ? -20.440 10.346 28.417 1.00 45.31 185 PRO A O 1
ATOM 1372 N N . ILE A 1 186 ? -21.249 10.640 26.341 1.00 51.06 186 ILE A N 1
ATOM 1373 C CA . ILE A 1 186 ? -20.047 11.171 25.693 1.00 51.06 186 ILE A CA 1
ATOM 1374 C C . ILE A 1 186 ? -20.439 12.229 24.652 1.00 51.06 186 ILE A C 1
ATOM 1376 O O . ILE A 1 186 ? -21.537 12.189 24.095 1.00 51.06 186 ILE A O 1
ATOM 1380 N N . GLN A 1 187 ? -19.525 13.154 24.352 1.00 52.53 187 GLN A N 1
ATOM 1381 C CA . GLN A 1 187 ? -19.673 14.086 23.234 1.00 52.53 187 GLN A CA 1
ATOM 1382 C C . GLN A 1 187 ? -19.443 13.342 21.907 1.00 52.53 187 GLN A C 1
ATOM 1384 O O . GLN A 1 187 ? -18.399 12.718 21.723 1.00 52.53 187 GLN A O 1
ATOM 1389 N N . GLY A 1 188 ? -20.396 13.421 20.977 1.00 51.50 188 GLY A N 1
ATOM 1390 C CA . GLY A 1 188 ? -20.324 12.742 19.681 1.00 51.50 188 GLY A CA 1
ATOM 1391 C C . GLY A 1 188 ? -21.291 13.325 18.649 1.00 51.50 188 GLY A C 1
ATOM 1392 O O . GLY A 1 188 ? -22.172 14.116 18.984 1.00 51.50 188 GLY A O 1
ATOM 1393 N N . THR A 1 189 ? -21.110 12.942 17.386 1.00 55.62 189 THR A N 1
ATOM 1394 C CA . THR A 1 189 ? -21.978 13.342 16.268 1.00 55.62 189 THR A CA 1
ATOM 1395 C C . THR A 1 189 ? -23.085 12.309 16.072 1.00 55.62 189 THR A C 1
ATOM 1397 O O . THR A 1 189 ? -22.807 11.114 16.015 1.00 55.62 189 THR A O 1
ATOM 1400 N N . ILE A 1 190 ? -24.334 12.761 15.942 1.00 56.62 190 ILE A N 1
ATOM 1401 C CA . ILE A 1 190 ? -25.473 11.891 15.618 1.00 56.62 190 ILE A CA 1
ATOM 1402 C C . ILE A 1 190 ? -25.364 11.479 14.143 1.00 56.62 190 ILE A C 1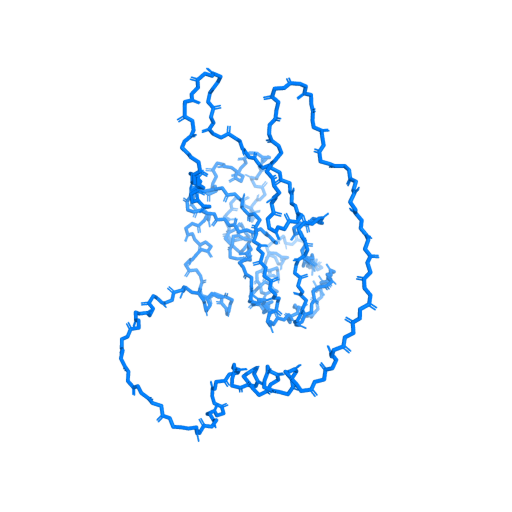
ATOM 1404 O O . ILE A 1 190 ? -25.333 12.343 13.269 1.00 56.62 190 ILE A O 1
ATOM 1408 N N . VAL A 1 191 ? -25.285 10.171 13.878 1.00 44.62 191 VAL A N 1
ATOM 1409 C CA . VAL A 1 191 ? -25.116 9.610 12.521 1.00 44.62 191 VAL A CA 1
ATOM 1410 C C . VAL A 1 191 ? -26.466 9.304 11.857 1.00 44.62 191 VAL A C 1
ATOM 1412 O O . VAL A 1 191 ? -26.631 9.559 10.667 1.00 44.62 191 VAL A O 1
ATOM 1415 N N . SER A 1 192 ? -27.445 8.821 12.626 1.00 46.12 192 SER A N 1
ATOM 1416 C CA . SER A 1 192 ? -28.837 8.617 12.205 1.00 46.12 192 SER A CA 1
ATOM 1417 C C . SER A 1 192 ? -29.796 8.829 13.383 1.00 46.12 192 SER A C 1
ATOM 1419 O O . SER A 1 192 ? -29.386 8.818 14.546 1.00 46.12 192 SER A O 1
ATOM 1421 N N . ILE A 1 193 ? -31.077 9.042 13.073 1.00 58.84 193 ILE A N 1
ATOM 1422 C CA . ILE A 1 193 ? -32.191 8.994 14.027 1.00 58.84 193 ILE A CA 1
ATOM 1423 C C . ILE A 1 193 ? -33.279 8.143 13.371 1.00 58.84 193 ILE A C 1
ATOM 1425 O O . ILE A 1 193 ? -33.964 8.605 12.461 1.00 58.84 193 ILE A O 1
ATOM 1429 N N . ASP A 1 194 ? -33.422 6.899 13.816 1.00 52.75 194 ASP A N 1
ATOM 1430 C CA . ASP A 1 194 ? -34.351 5.926 13.232 1.00 52.75 194 ASP A CA 1
ATOM 1431 C C . ASP A 1 194 ? -35.726 5.979 13.921 1.00 52.75 194 ASP A C 1
ATOM 1433 O O . ASP A 1 194 ? -36.169 5.019 14.546 1.00 52.75 194 ASP A O 1
ATOM 1437 N N . VAL A 1 195 ? -36.383 7.143 13.836 1.00 63.09 195 VAL A N 1
ATOM 1438 C CA . VAL A 1 195 ? -37.729 7.410 14.381 1.00 63.09 195 VAL A CA 1
ATOM 1439 C C . VAL A 1 195 ? -38.505 8.289 13.397 1.00 63.09 195 VAL A C 1
ATOM 1441 O O . VAL A 1 195 ? -37.942 9.227 12.828 1.00 63.09 195 VAL A O 1
ATOM 1444 N N . LYS A 1 196 ? -39.796 8.012 13.188 1.00 61.84 196 LYS A N 1
ATOM 1445 C CA . LYS A 1 196 ? -40.689 8.836 12.349 1.00 61.84 196 LYS A CA 1
ATOM 1446 C C . LYS A 1 196 ? -41.492 9.837 13.181 1.00 61.84 196 LYS A C 1
ATOM 1448 O O . LYS A 1 196 ? -41.817 9.582 14.338 1.00 61.84 196 LYS A O 1
ATOM 1453 N N . ASP A 1 197 ? -41.890 10.950 12.564 1.00 53.31 197 ASP A N 1
ATOM 1454 C CA . ASP A 1 197 ? -42.790 11.924 13.194 1.00 53.31 197 ASP A CA 1
ATOM 1455 C C . ASP A 1 197 ? -44.088 11.245 13.671 1.00 53.31 197 ASP A C 1
ATOM 1457 O O . ASP A 1 197 ? -44.851 10.693 12.875 1.00 53.31 197 ASP A O 1
ATOM 1461 N N . GLY A 1 198 ? -44.335 11.299 14.984 1.00 62.38 198 GLY A N 1
ATOM 1462 C CA . GLY A 1 198 ? -45.500 10.691 15.641 1.00 62.38 198 GLY A CA 1
ATOM 1463 C C . GLY A 1 198 ? -45.301 9.266 16.178 1.00 62.38 198 GLY A C 1
ATOM 1464 O O . GLY A 1 198 ? -46.260 8.684 16.681 1.00 62.38 198 GLY A O 1
ATOM 1465 N N . GLU A 1 199 ? -44.097 8.698 16.095 1.00 58.75 199 GLU A N 1
ATOM 1466 C CA . GLU A 1 199 ? -43.775 7.369 16.633 1.00 58.75 199 GLU A CA 1
ATOM 1467 C C . GLU A 1 199 ? -43.514 7.408 18.156 1.00 58.75 199 GLU A C 1
ATOM 1469 O O . GLU A 1 199 ? -42.805 8.276 18.667 1.00 58.75 199 GLU A O 1
ATOM 1474 N N . GLU A 1 200 ? -44.120 6.482 18.909 1.00 57.00 200 GLU A N 1
ATOM 1475 C CA . GLU A 1 200 ? -44.089 6.485 20.379 1.00 57.00 200 GLU A CA 1
ATOM 1476 C C . GLU A 1 200 ? -42.816 5.805 20.917 1.00 57.00 200 GLU A C 1
ATOM 1478 O O . GLU A 1 200 ? -42.695 4.579 20.936 1.00 57.00 200 GLU A O 1
ATOM 1483 N N . VAL A 1 201 ? -41.847 6.608 21.369 1.00 59.38 201 VAL A N 1
ATOM 1484 C CA . VAL A 1 201 ? -40.537 6.110 21.823 1.00 59.38 201 VAL A CA 1
ATOM 1485 C C . VAL A 1 201 ? -40.559 5.750 23.312 1.00 59.38 201 VAL A C 1
ATOM 1487 O O . VAL A 1 201 ? -40.717 6.607 24.185 1.00 59.38 201 VAL A O 1
ATOM 1490 N N . ALA A 1 202 ? -40.337 4.473 23.630 1.00 54.94 202 ALA A N 1
ATOM 1491 C CA . ALA A 1 202 ? -40.230 4.010 25.012 1.00 54.94 202 ALA A CA 1
ATOM 1492 C C . ALA A 1 202 ? -38.989 4.598 25.716 1.00 54.94 202 ALA A C 1
ATOM 1494 O O . ALA A 1 202 ? -37.890 4.608 25.164 1.00 54.94 202 ALA A O 1
ATOM 1495 N N . LYS A 1 203 ? -39.144 5.013 26.983 1.00 44.94 203 LYS A N 1
ATOM 1496 C CA . LYS A 1 203 ? -38.196 5.863 27.744 1.00 44.94 203 LYS A CA 1
ATOM 1497 C C . LYS A 1 203 ? -36.751 5.337 27.908 1.00 44.94 203 LYS A C 1
ATOM 1499 O O . LYS A 1 203 ? -35.905 6.081 28.384 1.00 44.94 203 LYS A O 1
ATOM 1504 N N . ASN A 1 204 ? -36.469 4.090 27.524 1.00 49.47 204 ASN A N 1
ATOM 1505 C CA . ASN A 1 204 ? -35.146 3.454 27.592 1.00 49.47 204 ASN A CA 1
ATOM 1506 C C . ASN A 1 204 ? -34.725 2.782 26.263 1.00 49.47 204 ASN A C 1
ATOM 1508 O O . ASN A 1 204 ? -33.860 1.908 26.278 1.00 49.47 204 ASN A O 1
ATOM 1512 N N . HIS A 1 205 ? -35.343 3.119 25.123 1.00 45.59 205 HIS A N 1
ATOM 1513 C CA . HIS A 1 205 ? -34.989 2.503 23.840 1.00 45.59 205 HIS A CA 1
ATOM 1514 C C . HIS A 1 205 ? -33.700 3.116 23.268 1.00 45.59 205 HIS A C 1
ATOM 1516 O O . HIS A 1 205 ? -33.729 4.077 22.505 1.00 45.59 205 HIS A O 1
ATOM 1522 N N . GLN A 1 206 ? -32.555 2.559 23.661 1.00 45.81 206 GLN A N 1
ATOM 1523 C CA . GLN A 1 206 ? -31.308 2.725 22.920 1.00 45.81 206 GLN A CA 1
ATOM 1524 C C . GLN A 1 206 ? -31.289 1.675 21.808 1.00 45.81 206 GLN A C 1
ATOM 1526 O O . GLN A 1 206 ? -31.267 0.479 22.106 1.00 45.81 206 GLN A O 1
ATOM 1531 N N . SER A 1 207 ? -31.298 2.104 20.542 1.00 43.28 207 SER A N 1
ATOM 1532 C CA . SER A 1 207 ? -30.984 1.193 19.438 1.00 43.28 207 SER A CA 1
ATOM 1533 C C . SER A 1 207 ? -29.580 0.616 19.654 1.00 43.28 207 SER A C 1
ATOM 1535 O O . SER A 1 207 ? -28.669 1.380 19.992 1.00 43.28 207 SER A O 1
ATOM 1537 N N . PRO A 1 208 ? -29.376 -0.702 19.486 1.00 36.78 208 PRO A N 1
ATOM 1538 C CA . PRO A 1 208 ? -28.039 -1.276 19.515 1.00 36.78 208 PRO A CA 1
ATOM 1539 C C . PRO A 1 208 ? -27.217 -0.723 18.342 1.00 36.78 208 PRO A C 1
ATOM 1541 O O . PRO A 1 208 ? -27.720 -0.615 17.225 1.00 36.78 208 PRO A O 1
ATOM 1544 N N . SER A 1 209 ? -25.970 -0.360 18.649 1.00 36.09 209 SER A N 1
ATOM 1545 C CA . SER A 1 209 ? -24.945 0.176 17.740 1.00 36.09 209 SER A CA 1
ATOM 1546 C C . SER A 1 209 ? -24.539 -0.785 16.626 1.00 36.09 209 SER A C 1
ATOM 1548 O O . SER A 1 209 ? -24.335 -1.969 16.985 1.00 36.09 209 SER A O 1
#

Secondary structure (DSSP, 8-state):
-EEE-TTS-EEE---B-SEEE---BTTEEEEE---TTPBPPTTS-S--EEEEE--SSS-HHHHHHHHHHHHHH-EEESS--SHHHHHHHHHSHHHHTT---TTHHHHHHHHHHHHHTTS--TT-------PPP----------TT-TTTHHHHHHHHHTTS--------------STT------SS----------TT----TT-PPP-